Protein AF-A0AAX1EEQ3-F1 (afdb_monomer)

Organism: NCBI:txid454

Secondary structure (DSSP, 8-state):
--EEEEES-HHHHHHHHHHHHHH-TTS-EEEEE--TTTS--HHHHHT-S-EEEE---TT---TTS-TTHHHHHHHHHHHHHHHS-TTS-EEEEES-HHHHHHHHHHHHHHBPTT-EEEEEE---TTTS-TTS--S-TT---HHHHT--TT-EEEEEEE--B------HHHHHHHHHHHHHHHGGGS-TT-S---HHHHHHTTS--HHHHHHHHHHHHHHHHTSSSHHHHHHHHHHHHHHHH-----------

pLDDT: mean 86.52, std 14.15, range [29.91, 98.06]

Solvent-accessible surface area (backbone atoms only — not comparable to full-atom values): 14475 Å² total; per-residue (Å²): 125,74,45,77,48,74,36,72,50,67,66,60,46,51,48,42,60,65,50,52,42,68,75,40,73,89,51,47,67,47,70,45,80,35,48,43,50,84,51,50,63,47,74,59,45,41,68,35,82,59,45,80,46,69,60,68,62,60,61,68,66,56,89,87,51,62,67,61,47,43,55,42,39,51,36,29,54,49,47,51,61,72,37,33,43,60,73,34,32,38,37,41,25,25,53,48,43,68,53,48,45,47,53,53,49,42,47,59,70,49,31,42,93,76,65,39,59,48,77,45,74,66,78,58,85,77,63,51,27,69,92,57,58,84,59,64,91,82,60,79,52,61,83,65,46,48,20,42,72,53,24,34,32,38,39,35,56,35,53,47,70,49,97,63,88,84,42,72,69,56,49,50,50,47,54,28,52,31,47,63,63,47,61,65,61,78,47,80,84,53,90,74,60,67,57,67,61,54,56,46,40,77,68,59,50,58,66,53,52,46,52,53,31,43,54,60,54,39,56,35,60,71,38,99,50,40,68,62,45,46,54,52,40,43,49,50,40,46,76,77,61,62,63,81,79,73,85,70,77,81,79,123

Foldseek 3Di:
DQEEAEDQDPVVQVCCVVPVCVVCVVGPYHYDYDLLLPGNPLVCLQPDLEAEAEALVLLDQDPPDDLCSNVSSLSSVLSSQVRYDQQHKYKYFHQALLVVLLVVLLLPVFFDPPWDKAKAFDPDPPQFALVDQPDPPPDPQPSRSRRGGRRIMIITRGTHGDPDDDDSVVSLLSSLVSLLVRQCLLCVPDPDRVVVLNVQSVVDDSVSSSVSSVSSSCQQRVDPHSVVSRVVSNVSSCVVDHDPPPPPPPPD

Nearest PDB structures (foldseek):
  1wxw-assembly1_A  TM=5.393E-01  e=2.043E-02  Thermus thermophilus HB8
  2cww-assembly1_A-2  TM=5.306E-01  e=6.977E-02  Thermus thermophilus HB8
  3ths-assembly1_C  TM=4.049E-01  e=2.856E-02  Rattus norvegicus
  3thr-assembly1_B  TM=3.984E-01  e=7.802E-02  Rattus norvegicus
  6w08-assembly1_B  TM=1.758E-01  e=1.017E+00  Vibrio cholerae O1 biovar El Tor str. N16961

Mean predicted aligned error: 6.31 Å

Radius of gyration: 18.63 Å; Cα contacts (8 Å, |Δi|>4): 351; chains: 1; bounding box: 44×46×48 Å

Structure (mmCIF, N/CA/C/O backbone):
data_AF-A0AAX1EEQ3-F1
#
_entry.id   AF-A0AAX1EEQ3-F1
#
loop_
_atom_site.group_PDB
_atom_site.id
_atom_site.type_symbol
_atom_site.label_atom_id
_atom_site.label_alt_id
_atom_site.label_comp_id
_atom_site.label_asym_id
_atom_site.label_entity_id
_atom_site.label_seq_id
_atom_site.pdbx_PDB_ins_code
_atom_site.Cartn_x
_atom_site.Cartn_y
_atom_site.Cartn_z
_atom_site.occupancy
_atom_site.B_iso_or_equiv
_atom_site.auth_seq_id
_atom_site.auth_comp_id
_atom_site.auth_asym_id
_atom_site.auth_atom_id
_atom_site.pdbx_PDB_model_num
ATOM 1 N N . MET A 1 1 ? -14.082 -4.045 23.796 1.00 70.56 1 MET A N 1
ATOM 2 C CA . MET A 1 1 ? -13.987 -4.586 22.424 1.00 70.56 1 MET A CA 1
ATOM 3 C C . MET A 1 1 ? -12.523 -4.927 22.220 1.00 70.56 1 MET A C 1
ATOM 5 O O . MET A 1 1 ? -11.716 -4.093 22.591 1.00 70.56 1 MET A O 1
ATOM 9 N N . ASN A 1 2 ? -12.189 -6.137 21.770 1.00 84.00 2 ASN A N 1
ATOM 10 C CA . ASN A 1 2 ? -10.799 -6.603 21.635 1.00 84.00 2 ASN A CA 1
ATOM 11 C C . ASN A 1 2 ? -10.285 -6.498 20.195 1.00 84.00 2 ASN A C 1
ATOM 13 O O . ASN A 1 2 ? -9.085 -6.417 19.985 1.00 84.00 2 ASN A O 1
ATOM 17 N N . TYR A 1 3 ? -11.189 -6.528 19.217 1.00 91.38 3 TYR A N 1
ATOM 18 C CA . TYR A 1 3 ? -10.855 -6.458 17.801 1.00 91.38 3 TYR A CA 1
ATOM 19 C C . TYR A 1 3 ? -11.957 -5.708 17.057 1.00 91.38 3 TYR A C 1
ATOM 21 O O . TYR A 1 3 ? -13.145 -5.960 17.289 1.00 91.38 3 TYR A O 1
ATOM 29 N N . LEU A 1 4 ? -11.561 -4.801 16.169 1.00 93.75 4 LEU A N 1
ATOM 30 C CA . LEU A 1 4 ? -12.457 -4.127 15.243 1.00 93.75 4 LEU A CA 1
ATOM 31 C C . LEU A 1 4 ? -11.951 -4.359 13.822 1.00 93.75 4 LEU A C 1
ATOM 33 O O . LEU A 1 4 ? -10.849 -3.941 13.488 1.00 93.75 4 LEU A O 1
ATOM 37 N N . GLY A 1 5 ? -12.763 -5.030 13.008 1.00 93.38 5 GLY A N 1
ATOM 38 C CA . GLY A 1 5 ? -12.536 -5.158 11.573 1.00 93.38 5 GLY A CA 1
ATOM 39 C C . GLY A 1 5 ? -13.301 -4.078 10.816 1.00 93.38 5 GLY A C 1
ATOM 40 O O . GLY A 1 5 ? -14.439 -3.756 11.168 1.00 93.38 5 GLY A O 1
ATOM 41 N N . CYS A 1 6 ? -12.687 -3.529 9.777 1.00 93.50 6 CYS A N 1
ATOM 42 C CA . CYS A 1 6 ? -13.282 -2.516 8.919 1.00 93.50 6 CYS A CA 1
ATOM 43 C C . CYS A 1 6 ? -13.097 -2.927 7.463 1.00 93.50 6 CYS A C 1
ATOM 45 O O . CYS A 1 6 ? -12.010 -3.357 7.098 1.00 93.50 6 CYS A O 1
ATOM 47 N N . ASP A 1 7 ? -14.147 -2.792 6.659 1.00 92.88 7 ASP A N 1
ATOM 48 C CA . ASP A 1 7 ? -14.104 -3.092 5.230 1.00 92.88 7 ASP A CA 1
ATOM 49 C C . ASP A 1 7 ? -15.161 -2.260 4.488 1.00 92.88 7 ASP A C 1
ATOM 51 O O . ASP A 1 7 ? -16.199 -1.893 5.057 1.00 92.88 7 ASP A O 1
ATOM 55 N N . ILE A 1 8 ? -14.917 -1.986 3.210 1.00 93.19 8 ILE A N 1
ATOM 56 C CA . ILE A 1 8 ? -15.901 -1.380 2.313 1.00 93.19 8 ILE A CA 1
ATOM 57 C C . ILE A 1 8 ? -16.894 -2.434 1.792 1.00 93.19 8 ILE A C 1
ATOM 59 O O . ILE A 1 8 ? -18.009 -2.107 1.388 1.00 93.19 8 ILE A O 1
ATOM 63 N N . ASN A 1 9 ? -16.560 -3.725 1.853 1.00 92.62 9 ASN A N 1
ATOM 64 C CA . ASN A 1 9 ? -17.436 -4.806 1.432 1.00 92.62 9 ASN A CA 1
ATOM 65 C C . ASN A 1 9 ? -18.284 -5.351 2.593 1.00 92.62 9 ASN A C 1
ATOM 67 O O . ASN A 1 9 ? -17.842 -6.096 3.471 1.00 92.62 9 ASN A O 1
ATOM 71 N N . LYS A 1 10 ? -19.588 -5.049 2.564 1.00 91.56 10 LYS A N 1
ATOM 72 C CA . LYS A 1 10 ? -20.546 -5.541 3.572 1.00 91.56 10 LYS A CA 1
ATOM 73 C C . LYS A 1 10 ? -20.666 -7.067 3.608 1.00 91.56 10 LYS A C 1
ATOM 75 O O . LYS A 1 10 ? -21.060 -7.605 4.644 1.00 91.56 10 LYS A O 1
ATOM 80 N N . ASN A 1 11 ? -20.399 -7.763 2.504 1.00 90.75 11 ASN A N 1
ATOM 81 C CA . ASN A 1 11 ? -20.487 -9.221 2.465 1.00 90.75 11 ASN A CA 1
ATOM 82 C C . ASN A 1 11 ? -19.325 -9.865 3.225 1.00 90.75 11 ASN A C 1
ATOM 84 O O . ASN A 1 11 ? -19.570 -10.770 4.026 1.00 90.75 11 ASN A O 1
ATOM 88 N N . ASP A 1 12 ? -18.117 -9.324 3.084 1.00 87.44 12 ASP A N 1
ATOM 89 C CA . ASP A 1 12 ? -16.924 -9.817 3.780 1.00 87.44 12 ASP A CA 1
ATOM 90 C C . ASP A 1 12 ? -17.052 -9.596 5.292 1.00 87.44 12 ASP A C 1
ATOM 92 O O . ASP A 1 12 ? -16.830 -10.507 6.093 1.00 87.44 12 ASP A O 1
ATOM 96 N N . LEU A 1 13 ? -17.590 -8.444 5.708 1.00 90.56 13 LEU A N 1
ATOM 97 C CA . LEU A 1 13 ? -17.911 -8.180 7.117 1.00 90.56 13 LEU A CA 1
ATOM 98 C C . LEU A 1 13 ? -18.942 -9.163 7.688 1.00 90.56 13 LEU A C 1
ATOM 100 O O . LEU A 1 13 ? -18.816 -9.610 8.830 1.00 90.56 13 LEU A O 1
ATOM 104 N N . ARG A 1 14 ? -19.969 -9.528 6.907 1.00 88.06 14 ARG A N 1
ATOM 105 C CA . ARG A 1 14 ? -20.970 -10.525 7.325 1.00 88.06 14 ARG A CA 1
ATOM 106 C C . ARG A 1 14 ? -20.356 -11.913 7.459 1.00 88.06 14 ARG A C 1
ATOM 108 O O . ARG A 1 14 ? -20.722 -12.632 8.390 1.00 88.06 14 AR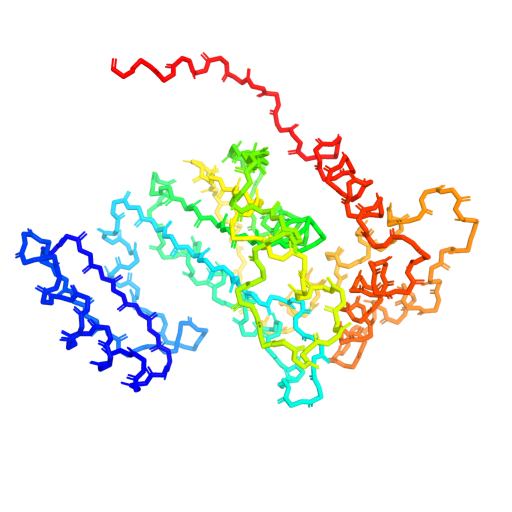G A O 1
ATOM 115 N N . PHE A 1 15 ? -19.463 -12.296 6.548 1.00 86.31 15 PHE A N 1
ATOM 116 C CA . PHE A 1 15 ? -18.715 -13.545 6.648 1.00 86.31 15 PHE A CA 1
ATOM 117 C C . PHE A 1 15 ? -17.869 -13.559 7.925 1.00 86.31 15 PHE A C 1
ATOM 119 O O . PHE A 1 15 ? -18.013 -14.473 8.740 1.00 86.31 15 PHE A O 1
ATOM 126 N N . ASN A 1 16 ? -17.093 -12.501 8.163 1.00 84.12 16 ASN A N 1
ATOM 127 C CA . ASN A 1 16 ? -16.237 -12.370 9.338 1.00 84.12 16 ASN A CA 1
ATOM 128 C C . ASN A 1 16 ? -17.038 -12.463 10.647 1.00 84.12 16 ASN A C 1
ATOM 130 O O . ASN A 1 16 ? -16.722 -13.280 11.514 1.00 84.12 16 ASN A O 1
ATOM 134 N N . ALA A 1 17 ? -18.149 -11.731 10.753 1.00 83.94 17 ALA A N 1
ATOM 135 C CA . ALA A 1 17 ? -19.030 -11.797 11.919 1.00 83.94 17 ALA A CA 1
ATOM 136 C C . ALA A 1 17 ? -19.651 -13.192 12.125 1.00 83.94 17 ALA A C 1
ATOM 138 O O . ALA A 1 17 ? -19.810 -13.652 13.252 1.00 83.94 17 ALA A O 1
ATOM 139 N N . ARG A 1 18 ? -20.016 -13.905 11.052 1.00 86.19 18 ARG A N 1
ATOM 140 C CA . ARG A 1 18 ? -20.661 -15.226 11.168 1.00 86.19 18 ARG A CA 1
ATOM 141 C C . ARG A 1 18 ? -19.682 -16.361 11.434 1.00 86.19 18 ARG A C 1
ATOM 143 O O . ARG A 1 18 ? -20.082 -17.340 12.066 1.00 86.19 18 ARG A O 1
ATOM 150 N N . VAL A 1 19 ? -18.457 -16.259 10.924 1.00 85.50 19 VAL A N 1
ATOM 151 C CA . VAL A 1 19 ? -17.472 -17.346 10.929 1.00 85.50 19 VAL A CA 1
ATOM 152 C C . VAL A 1 19 ? -16.386 -17.099 11.967 1.00 85.50 19 VAL A C 1
ATOM 154 O O . VAL A 1 19 ? -16.216 -17.926 12.862 1.00 85.50 19 VAL A O 1
ATOM 157 N N . LEU A 1 20 ? -15.674 -15.972 11.889 1.00 81.25 20 LEU A N 1
ATOM 158 C CA . LEU A 1 20 ? -14.526 -15.698 12.760 1.00 81.25 20 LEU A CA 1
ATOM 159 C C . LEU A 1 20 ? -14.965 -15.493 14.209 1.00 81.25 20 LEU A C 1
ATOM 161 O O . LEU A 1 20 ? -14.432 -16.150 15.101 1.00 81.25 20 LEU A O 1
ATOM 165 N N . GLN A 1 21 ? -16.026 -14.712 14.437 1.00 82.88 21 GLN A N 1
ATOM 166 C CA . GLN A 1 21 ? -16.544 -14.475 15.788 1.00 82.88 21 GLN A CA 1
ATOM 167 C C . GLN A 1 21 ? -16.966 -15.769 16.503 1.00 82.88 21 GLN A C 1
ATOM 169 O O . GLN A 1 21 ? -16.783 -15.900 17.712 1.00 82.88 21 GLN A O 1
ATOM 174 N N . LYS A 1 22 ? -17.498 -16.752 15.762 1.00 83.06 22 LYS A N 1
ATOM 175 C CA . LYS A 1 22 ? -17.867 -18.063 16.321 1.00 83.06 22 LYS A CA 1
ATOM 176 C C . LYS A 1 22 ? -16.656 -18.941 16.633 1.00 83.06 22 LYS A C 1
ATOM 178 O O . LYS A 1 22 ? -16.726 -19.747 17.555 1.00 83.06 22 LYS A O 1
ATOM 183 N N . ARG A 1 23 ? -15.570 -18.813 15.864 1.00 87.56 23 ARG A N 1
ATOM 184 C CA . ARG A 1 23 ? -14.336 -19.593 16.051 1.00 87.56 23 ARG A CA 1
ATOM 185 C C . ARG A 1 23 ? -13.509 -19.104 17.239 1.00 87.56 23 ARG A C 1
ATOM 187 O O . ARG A 1 23 ? -12.773 -19.895 17.816 1.00 87.56 23 ARG A O 1
ATOM 194 N N . THR A 1 24 ? -13.642 -17.835 17.621 1.00 85.81 24 THR A N 1
ATOM 195 C CA . THR A 1 24 ? -12.873 -17.220 18.715 1.00 85.81 24 THR A CA 1
ATOM 196 C C . THR A 1 24 ? -13.784 -16.486 19.712 1.00 85.81 24 THR A C 1
ATOM 198 O O . THR A 1 24 ? -13.700 -15.265 19.862 1.00 85.81 24 THR A O 1
ATOM 201 N N . PRO A 1 25 ? -14.653 -17.211 20.448 1.00 83.81 25 PRO A N 1
ATOM 202 C CA . PRO A 1 25 ? -15.675 -16.609 21.314 1.00 83.81 25 PRO A CA 1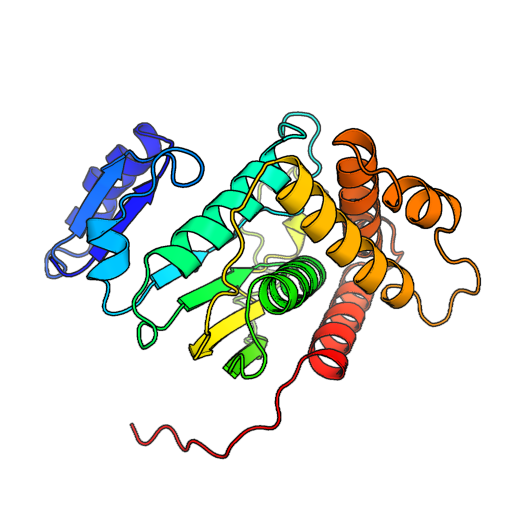
ATOM 203 C C . PRO A 1 25 ? -15.104 -15.809 22.497 1.00 83.81 25 PRO A C 1
ATOM 205 O O . PRO A 1 25 ? -15.806 -14.988 23.084 1.00 83.81 25 PRO A O 1
ATOM 208 N N . SER A 1 26 ? -13.834 -16.025 22.849 1.00 88.69 26 SER A N 1
ATOM 209 C CA . SER A 1 26 ? -13.120 -15.259 23.876 1.00 88.69 26 SER A CA 1
ATOM 210 C C . SER A 1 26 ? -12.724 -13.847 23.422 1.00 88.69 26 SER A C 1
ATOM 212 O O . SER A 1 26 ? -12.479 -12.987 24.267 1.00 88.69 26 SER A O 1
ATOM 214 N N . ILE A 1 27 ? -12.686 -13.576 22.112 1.00 87.06 27 ILE A N 1
ATOM 215 C CA . ILE A 1 27 ? -12.312 -12.274 21.550 1.00 87.06 27 ILE A CA 1
ATOM 216 C C . ILE A 1 27 ? -13.588 -11.500 21.213 1.00 87.06 27 ILE A C 1
ATOM 218 O O . ILE A 1 27 ? -14.337 -11.879 20.309 1.00 87.06 27 ILE A O 1
ATOM 222 N N . ARG A 1 28 ? -13.829 -10.369 21.893 1.00 88.94 28 ARG A N 1
ATOM 223 C CA . ARG A 1 28 ? -14.962 -9.484 21.567 1.00 88.94 28 ARG A CA 1
ATOM 224 C C . ARG A 1 28 ? -14.678 -8.723 20.272 1.00 88.94 28 ARG A C 1
ATOM 226 O O . ARG A 1 28 ? -14.017 -7.683 20.303 1.00 88.94 28 ARG A O 1
ATOM 233 N N . GLN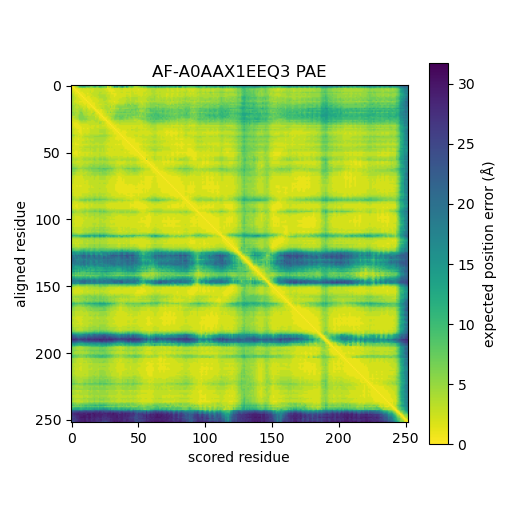 A 1 29 ? -15.181 -9.258 19.167 1.00 91.00 29 GLN A N 1
ATOM 234 C CA . GLN A 1 29 ? -15.015 -8.731 17.814 1.00 91.00 29 GLN A CA 1
ATOM 235 C C . GLN A 1 29 ? -16.200 -7.850 17.410 1.00 91.00 29 GLN A C 1
ATOM 237 O O . GLN A 1 29 ? -17.352 -8.202 17.666 1.00 91.00 29 GLN A O 1
ATOM 242 N N . THR A 1 30 ? -15.907 -6.741 16.739 1.00 91.56 30 THR A N 1
ATOM 243 C CA . THR A 1 30 ? -16.889 -5.881 16.069 1.00 91.56 30 THR A CA 1
ATOM 244 C C . THR A 1 30 ? -16.448 -5.670 14.627 1.00 91.56 30 THR A C 1
ATOM 246 O O . THR A 1 30 ? -15.258 -5.559 14.355 1.00 91.56 30 THR A O 1
ATOM 249 N N . TYR A 1 31 ? -17.400 -5.589 13.703 1.00 92.81 31 TYR A N 1
ATOM 250 C CA . TYR A 1 31 ? -17.132 -5.344 12.290 1.00 92.81 31 TYR A CA 1
ATOM 251 C C . TYR A 1 31 ? -17.932 -4.134 11.833 1.00 92.81 31 TYR A C 1
ATOM 253 O O . TYR A 1 31 ? -19.145 -4.086 12.052 1.00 92.81 31 TYR A O 1
ATOM 261 N N . ILE A 1 32 ? -17.261 -3.160 11.227 1.00 93.75 32 ILE A N 1
ATOM 262 C CA . ILE A 1 32 ? -17.890 -1.933 10.745 1.00 93.75 32 ILE A CA 1
ATOM 263 C C . ILE A 1 32 ? -17.697 -1.794 9.242 1.00 93.75 32 ILE A C 1
ATOM 265 O O . ILE A 1 32 ? -16.643 -2.108 8.699 1.00 93.75 32 ILE A O 1
ATOM 269 N N . TYR A 1 33 ? -18.741 -1.314 8.578 1.00 95.25 33 TYR A N 1
ATOM 270 C CA . TYR A 1 33 ? -18.633 -0.845 7.207 1.00 95.25 33 TYR A CA 1
ATOM 271 C C . TYR A 1 33 ? -18.062 0.567 7.234 1.00 95.25 33 TYR A C 1
ATOM 273 O O . TYR A 1 33 ? -18.681 1.453 7.830 1.00 95.25 33 TYR A O 1
ATOM 281 N N . ALA A 1 34 ? -16.922 0.773 6.586 1.00 95.12 34 ALA A N 1
ATOM 282 C CA . ALA A 1 34 ? -16.430 2.107 6.290 1.00 95.12 34 ALA A CA 1
ATOM 283 C C . ALA A 1 34 ? -15.575 2.077 5.026 1.00 95.12 34 ALA A C 1
ATOM 285 O O . ALA A 1 34 ? -14.728 1.204 4.848 1.00 95.12 34 ALA A O 1
ATOM 286 N N . ASP A 1 35 ? -15.787 3.074 4.179 1.00 95.75 35 ASP A N 1
ATOM 287 C CA . ASP A 1 35 ? -14.814 3.447 3.168 1.00 95.75 35 ASP A CA 1
ATOM 288 C C . ASP A 1 35 ? -13.755 4.304 3.866 1.00 95.75 35 ASP A C 1
ATOM 290 O O . ASP A 1 35 ? -13.987 5.475 4.166 1.00 95.75 35 ASP A O 1
ATOM 294 N N . VAL A 1 36 ? -12.615 3.697 4.198 1.00 96.06 36 VAL A N 1
ATOM 295 C CA . VAL A 1 36 ? -11.560 4.376 4.959 1.00 96.06 36 VAL A CA 1
ATOM 296 C C . VAL A 1 36 ? -10.918 5.511 4.154 1.00 96.06 36 VAL A C 1
ATOM 298 O O . VAL A 1 36 ? -10.392 6.434 4.769 1.00 96.06 36 VAL A O 1
ATOM 301 N N . ALA A 1 37 ? -11.002 5.504 2.818 1.00 96.12 37 ALA A N 1
ATOM 302 C CA . ALA A 1 37 ? -10.477 6.583 1.983 1.00 96.12 37 ALA A CA 1
ATOM 303 C C . ALA A 1 37 ? -11.335 7.852 2.118 1.00 96.12 37 ALA A C 1
ATOM 305 O O . ALA A 1 37 ? -10.806 8.947 2.304 1.00 96.12 37 ALA A O 1
ATOM 306 N N . SER A 1 38 ? -12.663 7.716 2.068 1.00 95.25 38 SER A N 1
ATOM 307 C CA . SER A 1 38 ? -13.582 8.866 2.051 1.00 95.25 38 SER A CA 1
ATOM 308 C C . SER A 1 38 ? -14.197 9.216 3.411 1.00 95.25 38 SER A C 1
ATOM 310 O O . SER A 1 38 ? -14.493 10.380 3.676 1.00 95.25 38 SER A O 1
ATOM 312 N N . SER A 1 39 ? -14.397 8.231 4.283 1.00 95.31 39 SER A N 1
ATOM 313 C CA . SER A 1 39 ? -15.066 8.380 5.577 1.00 95.31 39 SER A CA 1
ATOM 314 C C . SER A 1 39 ? -14.414 7.465 6.626 1.00 95.31 39 SER A C 1
ATOM 316 O O . SER A 1 39 ? -15.039 6.492 7.075 1.00 95.31 39 SER A O 1
ATOM 318 N N . PRO A 1 40 ? -13.166 7.756 7.043 1.00 95.88 40 PRO A N 1
ATOM 319 C CA . PRO A 1 40 ? -12.445 6.918 7.990 1.00 95.88 40 PRO A CA 1
ATOM 320 C C . PRO A 1 40 ? -13.188 6.824 9.330 1.00 95.88 40 PRO A C 1
ATOM 322 O O . PRO A 1 40 ? -13.745 7.820 9.805 1.00 95.88 40 PRO A O 1
ATOM 325 N N . PRO A 1 41 ? -13.174 5.658 10.004 1.00 96.19 41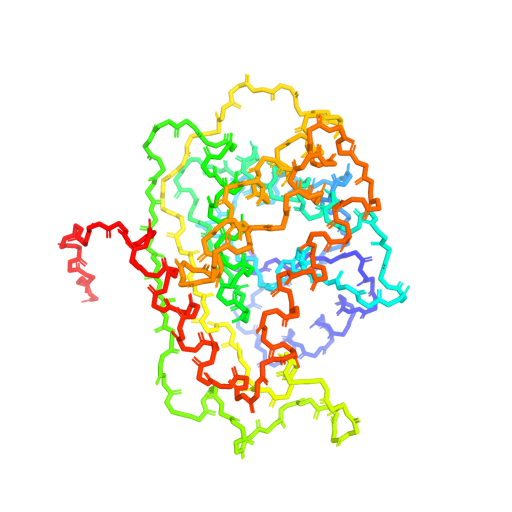 PRO A N 1
ATOM 326 C CA . PRO A 1 41 ? -13.731 5.506 11.343 1.00 96.19 41 PRO A CA 1
ATOM 327 C C . PRO A 1 41 ? -12.807 6.158 12.388 1.00 96.19 41 PRO A C 1
ATOM 329 O O . PRO A 1 41 ? -12.238 5.483 13.245 1.00 96.19 41 PRO A O 1
ATOM 332 N N . ALA A 1 42 ? -12.661 7.485 12.321 1.00 95.75 42 ALA A N 1
ATOM 333 C CA . ALA A 1 42 ? -11.686 8.288 13.059 1.00 95.75 42 ALA A CA 1
ATOM 334 C C . ALA A 1 42 ? -11.645 7.956 14.555 1.00 95.75 42 ALA A C 1
ATOM 336 O O . ALA A 1 42 ? -10.588 7.664 15.100 1.00 95.75 42 ALA A O 1
ATOM 337 N N . THR A 1 43 ? -12.805 7.893 15.218 1.00 94.62 43 THR A N 1
ATOM 338 C CA . THR A 1 43 ? -12.874 7.563 16.650 1.00 94.62 43 THR A CA 1
ATOM 339 C C . THR A 1 43 ? -12.326 6.172 16.976 1.00 94.62 43 THR A C 1
ATOM 341 O O . THR A 1 43 ? -11.777 5.984 18.059 1.00 94.62 43 THR A O 1
ATOM 344 N N . ALA A 1 44 ? -12.485 5.194 16.079 1.00 94.75 44 ALA A N 1
ATOM 345 C CA . ALA A 1 44 ? -11.923 3.860 16.267 1.00 94.75 44 ALA A CA 1
ATOM 346 C C . ALA A 1 44 ? -10.404 3.871 16.065 1.00 94.75 44 ALA A C 1
ATOM 348 O O . ALA A 1 44 ? -9.696 3.285 16.875 1.00 94.75 44 ALA A O 1
ATOM 349 N N . ILE A 1 45 ? -9.919 4.585 15.042 1.00 96.50 45 ILE A N 1
ATOM 350 C CA . ILE A 1 45 ? -8.486 4.739 14.752 1.00 96.50 45 ILE A CA 1
ATOM 351 C C . ILE A 1 45 ? -7.768 5.427 15.924 1.00 96.50 45 ILE A C 1
ATOM 353 O O . ILE A 1 45 ? -6.764 4.919 16.412 1.00 96.50 45 ILE A O 1
ATOM 357 N N . THR A 1 46 ? -8.311 6.533 16.439 1.00 95.69 46 THR A N 1
ATOM 358 C CA . THR A 1 46 ? -7.721 7.284 17.562 1.00 95.69 46 THR A CA 1
ATOM 359 C C . THR A 1 46 ? -7.657 6.476 18.858 1.00 95.69 46 THR A C 1
ATOM 361 O O . THR A 1 46 ? -6.752 6.668 19.659 1.00 95.69 46 THR A O 1
ATOM 364 N N . LYS A 1 47 ? -8.621 5.578 19.094 1.00 93.94 47 LYS A N 1
ATOM 365 C CA . LYS A 1 47 ? -8.695 4.764 20.321 1.00 93.94 47 LYS A CA 1
ATOM 366 C C . LYS A 1 47 ? -8.008 3.404 20.192 1.00 93.94 47 LYS A C 1
ATOM 368 O O . LYS A 1 47 ? -8.137 2.587 21.100 1.00 93.94 47 LYS A O 1
ATOM 373 N N . ALA A 1 48 ? -7.366 3.123 19.062 1.00 95.62 48 ALA A N 1
ATOM 374 C CA . ALA A 1 48 ? -6.739 1.836 18.823 1.00 95.62 48 ALA A CA 1
ATOM 375 C C . ALA A 1 48 ? -5.424 1.712 19.606 1.00 95.62 48 ALA A C 1
ATOM 377 O O . ALA A 1 48 ? -4.544 2.567 19.498 1.00 95.62 48 ALA A O 1
ATOM 378 N N . ASP A 1 49 ? -5.264 0.604 20.333 1.00 95.69 49 ASP A N 1
ATOM 379 C CA . ASP A 1 49 ? -3.989 0.246 20.970 1.00 95.69 49 ASP A CA 1
ATOM 380 C C . ASP A 1 49 ? -2.944 -0.194 19.933 1.00 95.69 49 ASP A C 1
ATOM 382 O O . ASP A 1 49 ? -1.745 -0.040 20.138 1.00 95.69 49 ASP A O 1
ATOM 386 N N . CYS A 1 50 ? -3.396 -0.747 18.805 1.00 96.69 50 CYS A N 1
ATOM 387 C CA . CYS A 1 50 ? -2.583 -1.074 17.639 1.00 96.69 50 CYS A CA 1
ATOM 388 C C . CYS A 1 50 ? -3.452 -1.074 16.377 1.00 96.69 50 CYS A C 1
ATOM 390 O O . CYS A 1 50 ? -4.656 -1.338 16.439 1.00 96.69 50 CYS A O 1
ATOM 392 N N . ILE A 1 51 ? -2.840 -0.786 15.230 1.00 97.88 51 ILE A N 1
ATOM 393 C CA . ILE A 1 51 ? -3.499 -0.824 13.921 1.00 97.88 51 ILE A CA 1
ATOM 394 C C . ILE A 1 51 ? -2.761 -1.827 13.044 1.00 97.88 51 ILE A C 1
ATOM 396 O O . ILE A 1 51 ? -1.533 -1.823 12.989 1.00 97.88 51 ILE A O 1
ATOM 400 N N . ILE A 1 52 ? -3.516 -2.679 12.353 1.00 96.94 52 ILE A N 1
ATOM 401 C CA . ILE A 1 52 ? -2.981 -3.652 11.403 1.00 96.94 52 ILE A CA 1
ATOM 402 C C . ILE A 1 52 ? -3.629 -3.384 10.049 1.00 96.94 52 ILE A C 1
ATOM 404 O O . ILE A 1 52 ? -4.854 -3.418 9.941 1.00 96.94 52 ILE A O 1
ATOM 408 N N . TRP A 1 53 ? -2.810 -3.154 9.028 1.00 95.94 53 TRP A N 1
ATOM 409 C CA . TRP A 1 53 ? -3.247 -3.045 7.644 1.00 95.94 53 TRP A CA 1
ATOM 410 C C . TRP A 1 53 ? -2.520 -4.086 6.802 1.00 95.94 53 TRP A C 1
ATOM 412 O O . TRP A 1 53 ? -1.327 -3.976 6.523 1.00 95.94 53 TRP A O 1
ATOM 422 N N . ARG A 1 54 ? -3.250 -5.140 6.447 1.00 90.94 54 ARG A N 1
ATOM 423 C CA . ARG A 1 54 ? -2.717 -6.238 5.645 1.00 90.94 54 ARG A CA 1
ATOM 424 C C . ARG A 1 54 ? -3.066 -6.018 4.188 1.00 90.94 54 ARG A C 1
ATOM 426 O O . ARG A 1 54 ? -4.218 -5.708 3.908 1.00 90.94 54 ARG A O 1
ATOM 433 N N . HIS A 1 55 ? -2.090 -6.236 3.315 1.00 88.25 55 HIS A N 1
ATOM 434 C CA . HIS A 1 55 ? -2.231 -6.213 1.860 1.00 88.25 55 HIS A CA 1
ATOM 435 C C . HIS A 1 55 ? -2.890 -4.915 1.364 1.00 88.25 55 HIS A C 1
ATOM 437 O O . HIS A 1 55 ? -4.038 -4.929 0.937 1.00 88.25 55 HIS A O 1
ATOM 443 N N . PRO A 1 56 ? -2.193 -3.768 1.467 1.00 89.56 56 PRO A N 1
ATOM 444 C CA . PRO A 1 56 ? -2.736 -2.475 1.067 1.00 89.56 56 PRO A CA 1
ATOM 445 C C . PRO A 1 56 ? -3.000 -2.330 -0.442 1.00 89.56 56 PRO A C 1
ATOM 447 O O . PRO A 1 56 ? -3.572 -1.321 -0.816 1.00 89.56 56 PRO A O 1
ATOM 450 N N . GLU A 1 57 ? -2.620 -3.286 -1.299 1.00 90.19 57 GLU A N 1
ATOM 451 C CA . GLU A 1 57 ? -2.977 -3.340 -2.733 1.00 90.19 57 GLU A CA 1
ATOM 452 C C . GLU A 1 57 ? -2.679 -2.044 -3.520 1.00 90.19 57 GLU A C 1
ATOM 454 O O . GLU A 1 57 ? -3.397 -1.656 -4.448 1.00 90.19 57 GLU A O 1
ATOM 459 N N . PHE A 1 58 ? -1.584 -1.357 -3.181 1.00 94.94 58 PHE A N 1
ATOM 460 C CA . PHE A 1 58 ? -1.137 -0.165 -3.908 1.00 94.94 58 PHE A CA 1
ATOM 461 C C . PHE A 1 58 ? -0.799 -0.491 -5.360 1.00 94.94 58 PHE A C 1
ATOM 463 O O . PHE A 1 58 ? -0.988 0.349 -6.245 1.00 94.94 58 PHE A O 1
ATOM 470 N N . LEU A 1 59 ? -0.265 -1.693 -5.588 1.00 94.38 59 LEU A N 1
ATOM 471 C CA . LEU A 1 59 ? 0.329 -2.091 -6.857 1.00 94.38 59 LEU A CA 1
ATOM 472 C C . LEU A 1 59 ? -0.538 -3.071 -7.660 1.00 94.38 59 LEU A C 1
ATOM 474 O O . LEU A 1 59 ? -0.032 -3.791 -8.515 1.00 94.38 59 LEU A O 1
ATOM 478 N N . SER A 1 60 ? -1.852 -3.083 -7.443 1.00 91.69 60 SER A N 1
ATOM 479 C CA . SER A 1 60 ? -2.763 -3.890 -8.259 1.00 91.69 60 SER A CA 1
ATOM 480 C C . SER A 1 60 ? -2.892 -3.322 -9.681 1.00 91.69 60 SER A C 1
ATOM 482 O O . SER A 1 60 ? -3.384 -2.204 -9.879 1.00 91.69 60 SER A O 1
ATOM 484 N N . ASP A 1 61 ? -2.486 -4.106 -10.686 1.00 91.81 61 ASP A N 1
ATOM 485 C CA . ASP A 1 61 ? -2.492 -3.716 -12.103 1.00 91.81 61 ASP A CA 1
ATOM 486 C C . ASP A 1 61 ? -3.534 -4.420 -12.983 1.00 91.81 61 ASP A C 1
ATOM 488 O O . ASP A 1 61 ? -3.671 -4.031 -14.146 1.00 91.81 61 ASP A O 1
ATOM 492 N N . HIS A 1 62 ? -4.324 -5.353 -12.440 1.00 88.12 62 HIS A N 1
ATOM 493 C CA . HIS A 1 62 ? -5.371 -6.057 -13.187 1.00 88.12 62 HIS A CA 1
ATOM 494 C C . HIS A 1 62 ? -6.332 -5.111 -13.925 1.00 88.12 62 HIS A C 1
ATOM 496 O O . HIS A 1 62 ? -6.616 -3.992 -13.475 1.00 88.12 62 HIS A O 1
ATOM 502 N N . LEU A 1 63 ? -6.847 -5.577 -15.067 1.00 87.06 63 LEU A N 1
ATOM 503 C CA . LEU A 1 63 ? -7.693 -4.788 -15.970 1.00 87.06 63 LEU A CA 1
ATOM 504 C C . LEU A 1 63 ? -9.014 -4.367 -15.314 1.00 87.06 63 LEU A C 1
ATOM 506 O O . LEU A 1 63 ? -9.517 -3.275 -15.576 1.00 87.06 63 LEU A O 1
ATOM 510 N N . GLU A 1 64 ? -9.564 -5.218 -14.455 1.00 89.81 64 GLU A N 1
ATOM 511 C CA . GLU A 1 64 ? -10.768 -4.971 -13.666 1.00 89.81 64 GLU A CA 1
ATOM 512 C C . GLU A 1 64 ? -10.535 -4.000 -12.503 1.00 89.81 64 GLU A C 1
ATOM 514 O O . GLU A 1 64 ? -11.484 -3.372 -12.026 1.00 89.81 64 GLU A O 1
ATOM 519 N N . THR A 1 65 ? -9.284 -3.838 -12.062 1.00 90.75 65 THR A N 1
ATOM 520 C CA . THR A 1 65 ? -8.947 -2.990 -10.923 1.00 90.75 65 THR A CA 1
ATOM 521 C C . THR A 1 65 ? -8.981 -1.517 -11.324 1.00 90.75 65 THR A C 1
ATOM 523 O O . THR A 1 65 ? -8.182 -1.091 -12.168 1.00 90.75 65 THR A O 1
ATOM 526 N N . PRO A 1 66 ? -9.819 -0.678 -10.684 1.00 94.69 66 PRO A N 1
ATOM 527 C CA . PRO A 1 66 ? -9.911 0.738 -11.015 1.00 94.69 66 PRO A CA 1
ATOM 528 C C . PRO A 1 66 ? -8.556 1.448 -10.919 1.00 94.69 66 PRO A C 1
ATOM 530 O O . PRO A 1 66 ? -7.854 1.331 -9.916 1.00 94.69 66 PRO A O 1
ATOM 533 N N . LYS A 1 67 ? -8.215 2.276 -11.914 1.00 95.31 67 LYS A N 1
ATOM 534 C CA . LYS A 1 67 ? -6.963 3.065 -11.906 1.00 95.31 67 LYS A CA 1
ATOM 535 C C . LYS A 1 67 ? -6.835 3.979 -10.682 1.00 95.31 67 LYS A C 1
ATOM 537 O O . LYS A 1 67 ? -5.731 4.255 -10.231 1.00 95.31 67 LYS A O 1
ATOM 542 N N . LYS A 1 68 ? -7.969 4.405 -10.115 1.00 96.06 68 LYS A N 1
ATOM 543 C CA . LYS A 1 68 ? -8.023 5.226 -8.900 1.00 96.06 68 LYS A CA 1
ATOM 544 C C . LYS A 1 68 ? -7.648 4.483 -7.610 1.00 96.06 68 LYS A C 1
ATOM 546 O O . LYS A 1 68 ? -7.443 5.157 -6.610 1.00 96.06 68 LYS A O 1
ATOM 551 N N . LEU A 1 69 ? -7.548 3.147 -7.616 1.00 96.06 69 LEU A N 1
ATOM 552 C CA . LEU A 1 69 ? -7.294 2.361 -6.402 1.00 96.06 69 LEU A CA 1
ATOM 553 C C . LEU A 1 69 ? -6.057 2.859 -5.646 1.00 96.06 69 LEU A C 1
ATOM 555 O O . LEU A 1 69 ? -6.111 3.043 -4.440 1.00 96.06 69 LEU A O 1
ATOM 559 N N . ILE A 1 70 ? -4.972 3.169 -6.358 1.00 97.44 70 ILE A N 1
ATOM 560 C CA . ILE A 1 70 ? -3.735 3.665 -5.745 1.00 97.44 70 ILE A CA 1
ATOM 561 C C . ILE A 1 70 ? -3.921 5.006 -5.007 1.00 97.44 70 ILE A C 1
ATOM 563 O O . ILE A 1 70 ? -3.274 5.246 -3.987 1.00 97.44 70 ILE A O 1
ATOM 567 N N . LEU A 1 71 ? -4.835 5.870 -5.476 1.00 97.38 71 LEU A N 1
ATOM 568 C CA . LEU A 1 71 ? -5.223 7.082 -4.746 1.00 97.38 71 LEU A CA 1
ATOM 569 C C . LEU A 1 71 ? -6.034 6.723 -3.504 1.00 97.38 71 LEU A C 1
ATOM 571 O O . LEU A 1 71 ? -5.758 7.262 -2.439 1.00 97.38 71 LEU A O 1
ATOM 575 N N . ASP A 1 72 ? -6.992 5.804 -3.620 1.00 97.00 72 ASP A N 1
ATOM 576 C CA . ASP A 1 72 ? -7.799 5.366 -2.479 1.00 97.00 72 ASP A CA 1
ATOM 577 C C . ASP A 1 72 ? -6.890 4.767 -1.383 1.00 97.00 72 ASP A C 1
ATOM 579 O O . ASP A 1 72 ? -7.002 5.145 -0.218 1.00 97.00 72 ASP A O 1
ATOM 583 N N . MET A 1 73 ? -5.898 3.947 -1.748 1.00 97.69 73 MET A N 1
ATOM 584 C CA . MET A 1 73 ? -4.910 3.387 -0.814 1.00 97.69 73 MET A CA 1
ATOM 585 C C . MET A 1 73 ? -3.996 4.459 -0.213 1.00 97.69 73 MET A C 1
ATOM 587 O O . MET A 1 73 ? -3.758 4.475 0.996 1.00 97.69 73 MET A O 1
ATOM 591 N N . GLY A 1 74 ? -3.548 5.428 -1.015 1.00 97.69 74 GLY A N 1
ATOM 592 C CA . GLY A 1 74 ? -2.794 6.574 -0.508 1.00 97.69 74 GLY A CA 1
ATOM 593 C C . GLY A 1 74 ? -3.596 7.410 0.496 1.00 97.69 74 GLY A C 1
ATOM 594 O O . GLY A 1 74 ? -3.057 7.841 1.518 1.00 97.69 74 GLY A O 1
ATOM 595 N N . GLN A 1 75 ? -4.893 7.594 0.243 1.00 97.69 75 GLN A N 1
ATOM 596 C CA . GLN A 1 75 ? -5.802 8.318 1.125 1.00 97.69 75 GLN A CA 1
ATOM 597 C C . GLN A 1 75 ? -6.105 7.529 2.406 1.00 97.69 75 GLN A C 1
ATOM 599 O O . GLN A 1 75 ? -6.178 8.122 3.480 1.00 97.69 75 GLN A O 1
ATOM 604 N N . ILE A 1 76 ? -6.227 6.200 2.327 1.00 97.75 76 ILE A N 1
ATOM 605 C CA . ILE A 1 76 ? -6.356 5.326 3.502 1.00 97.75 76 ILE A CA 1
ATOM 606 C C . ILE A 1 76 ? -5.126 5.458 4.395 1.00 97.75 76 ILE A C 1
ATOM 608 O O . ILE A 1 76 ? -5.276 5.698 5.595 1.00 97.75 76 ILE A O 1
ATOM 612 N N . LEU A 1 77 ? -3.921 5.370 3.817 1.00 97.69 77 LEU A N 1
ATOM 613 C CA . LEU A 1 77 ? -2.681 5.553 4.568 1.00 97.69 77 LEU A CA 1
ATOM 614 C C . LEU A 1 77 ? -2.668 6.914 5.267 1.00 97.69 77 LEU A C 1
ATOM 616 O O . LEU A 1 77 ? -2.416 6.989 6.469 1.00 97.69 77 LEU A O 1
ATOM 620 N N . TRP A 1 78 ? -2.987 7.979 4.528 1.00 97.44 78 TRP A N 1
ATOM 621 C CA . TRP A 1 78 ? -3.079 9.328 5.076 1.00 97.44 78 TRP A CA 1
ATOM 622 C C . TRP A 1 78 ? -4.052 9.400 6.260 1.00 97.44 78 TRP A C 1
ATOM 624 O O . TRP A 1 78 ? -3.673 9.842 7.344 1.00 97.44 78 TRP A O 1
ATOM 634 N N . ASN A 1 79 ? -5.279 8.908 6.083 1.00 97.38 79 ASN A N 1
ATOM 635 C CA . ASN A 1 79 ? -6.324 8.964 7.102 1.00 97.38 79 ASN A CA 1
ATOM 636 C C . ASN A 1 79 ? -5.951 8.163 8.356 1.00 97.38 79 ASN A C 1
ATOM 638 O O . ASN A 1 79 ? -6.255 8.599 9.467 1.00 97.38 79 ASN A O 1
ATOM 642 N N . ILE A 1 80 ? -5.277 7.018 8.208 1.00 96.94 80 ILE A N 1
ATOM 643 C CA . ILE A 1 80 ? -4.758 6.252 9.346 1.00 96.94 80 ILE A CA 1
ATOM 644 C C . ILE A 1 80 ? -3.732 7.088 10.116 1.00 96.94 80 ILE A C 1
ATOM 646 O O . ILE A 1 80 ? -3.842 7.208 11.336 1.00 96.94 80 ILE A O 1
ATOM 650 N N . LEU A 1 81 ? -2.758 7.686 9.425 1.00 95.81 81 LEU A N 1
ATOM 651 C CA . LEU A 1 81 ? -1.701 8.478 10.061 1.00 95.81 81 LEU A CA 1
ATOM 652 C C . LEU A 1 81 ? -2.222 9.766 10.708 1.00 95.81 81 LEU A C 1
ATOM 654 O O . LEU A 1 81 ? -1.685 10.183 11.731 1.00 95.81 81 LEU A O 1
ATOM 658 N N . GLU A 1 82 ? -3.244 10.389 10.123 1.00 95.62 82 GLU A N 1
ATOM 659 C CA . GLU A 1 82 ? -3.861 11.621 10.626 1.00 95.62 82 GLU A CA 1
ATOM 660 C C . GLU A 1 82 ? -4.634 11.400 11.926 1.00 95.62 82 GLU A C 1
ATOM 662 O O . GLU A 1 82 ? -4.601 12.251 12.815 1.00 95.62 82 GLU A O 1
ATOM 667 N N . HIS A 1 83 ? -5.316 10.260 12.052 1.00 95.75 83 HIS A N 1
ATOM 668 C CA . HIS A 1 83 ? -6.238 10.021 13.161 1.00 95.75 83 HIS A CA 1
ATOM 669 C C . HIS A 1 83 ? -5.662 9.146 14.275 1.00 95.75 83 HIS A C 1
ATOM 671 O O . HIS A 1 83 ? -6.204 9.163 15.385 1.00 95.75 83 HIS A O 1
ATOM 677 N N . LYS A 1 84 ? -4.621 8.348 14.005 1.00 94.88 84 LYS A N 1
ATOM 678 C CA . LYS A 1 84 ? -4.023 7.485 15.031 1.00 94.88 84 LYS A CA 1
ATOM 679 C C . LYS A 1 84 ? -3.290 8.319 16.079 1.00 94.88 84 LYS A C 1
ATOM 681 O O . LYS A 1 84 ? -2.745 9.379 15.772 1.00 94.88 84 LYS A O 1
ATOM 686 N N . ASP A 1 85 ? -3.196 7.806 17.302 1.00 91.38 85 ASP A N 1
ATOM 687 C CA . ASP A 1 85 ? -2.303 8.412 18.286 1.00 91.38 85 ASP A CA 1
ATOM 688 C C . ASP A 1 85 ? -0.836 8.291 17.825 1.00 91.38 85 ASP A C 1
ATOM 690 O O . ASP A 1 85 ? -0.435 7.336 17.144 1.00 91.38 85 ASP A O 1
ATOM 694 N N . SER A 1 86 ? -0.011 9.268 18.201 1.00 84.38 86 SER A N 1
ATOM 695 C CA . SER A 1 86 ? 1.430 9.267 17.931 1.00 84.38 86 SER A CA 1
ATOM 696 C C . SER A 1 86 ? 2.144 8.006 18.438 1.00 84.38 86 SER A C 1
ATOM 698 O O . SER A 1 86 ? 3.101 7.566 17.801 1.00 84.38 86 SER A O 1
ATOM 700 N N . GLN A 1 87 ? 1.658 7.421 19.540 1.00 86.38 87 GLN A N 1
ATOM 701 C CA . GLN A 1 87 ? 2.201 6.221 20.177 1.00 86.38 87 GLN A CA 1
ATOM 702 C C . GLN A 1 87 ? 1.545 4.927 19.684 1.00 86.38 87 GLN A C 1
ATOM 704 O O . GLN A 1 87 ? 2.086 3.854 19.938 1.00 86.38 87 GLN A O 1
ATOM 709 N N . THR A 1 88 ? 0.405 4.996 18.984 1.00 94.88 88 THR A N 1
ATOM 710 C CA . THR A 1 88 ? -0.248 3.800 18.438 1.00 94.88 88 THR A CA 1
ATOM 711 C C . THR A 1 88 ? 0.631 3.205 17.332 1.00 94.88 88 THR A C 1
ATOM 713 O O . THR A 1 88 ? 0.842 3.875 16.305 1.00 94.88 88 THR A O 1
ATOM 716 N N . PRO A 1 89 ? 1.127 1.964 17.495 1.00 96.75 89 PRO A N 1
ATOM 717 C CA . PRO A 1 89 ? 1.883 1.284 16.461 1.00 96.75 89 PRO A CA 1
ATOM 718 C C . PRO A 1 89 ? 0.988 0.922 15.273 1.00 96.75 89 PRO A C 1
ATOM 720 O O . PRO A 1 89 ? -0.179 0.548 15.433 1.00 96.75 89 PRO A O 1
ATOM 723 N N . LEU A 1 90 ? 1.569 1.005 14.078 1.00 97.94 90 LEU A N 1
ATOM 724 C CA . LEU A 1 90 ? 0.946 0.601 12.821 1.00 97.94 90 LEU A CA 1
ATOM 725 C C . LEU A 1 90 ? 1.773 -0.526 12.201 1.00 97.94 90 LEU A C 1
ATOM 727 O O . LEU A 1 90 ? 2.931 -0.319 11.848 1.00 97.94 90 LEU A O 1
ATOM 731 N N . LEU A 1 91 ? 1.170 -1.706 12.075 1.00 97.69 91 LEU A N 1
ATOM 732 C CA . LEU A 1 91 ? 1.727 -2.832 11.337 1.00 97.69 91 LEU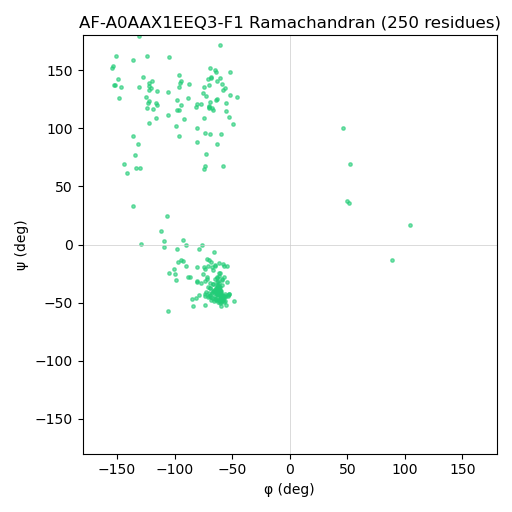 A CA 1
ATOM 733 C C . LEU A 1 91 ? 1.140 -2.842 9.925 1.00 97.69 91 LEU A C 1
ATOM 735 O O . LEU A 1 91 ? -0.064 -3.044 9.765 1.00 97.69 91 LEU A O 1
ATOM 739 N N . ILE A 1 92 ? 1.987 -2.656 8.917 1.00 97.12 92 ILE A N 1
ATOM 740 C CA . ILE A 1 92 ? 1.635 -2.870 7.512 1.00 97.12 92 ILE A CA 1
ATOM 741 C C . ILE A 1 92 ? 2.293 -4.163 7.052 1.00 97.12 92 ILE A C 1
ATOM 743 O O . ILE A 1 92 ? 3.485 -4.368 7.284 1.00 97.12 92 ILE A O 1
ATOM 747 N N . THR A 1 93 ? 1.527 -5.033 6.405 1.00 93.38 93 THR A N 1
ATOM 748 C CA . THR A 1 93 ? 2.068 -6.242 5.783 1.00 93.38 93 THR A CA 1
ATOM 749 C C . THR A 1 93 ? 1.746 -6.262 4.303 1.00 93.38 93 THR A C 1
ATOM 751 O O . THR A 1 93 ? 0.635 -5.930 3.891 1.00 93.38 93 THR A O 1
ATOM 754 N N . CYS A 1 94 ? 2.710 -6.673 3.495 1.00 89.62 94 CYS A N 1
ATOM 755 C CA . CYS A 1 94 ? 2.508 -6.912 2.074 1.00 89.62 94 CYS A CA 1
ATOM 756 C C . CYS A 1 94 ? 3.195 -8.207 1.665 1.00 89.62 94 CYS A C 1
ATOM 758 O O . CYS A 1 94 ? 4.071 -8.735 2.359 1.00 89.62 94 CYS A O 1
ATOM 760 N N . TYR A 1 95 ? 2.723 -8.746 0.546 1.00 85.31 95 TYR A N 1
ATOM 761 C CA . TYR A 1 95 ? 3.394 -9.862 -0.086 1.00 85.31 95 TYR A CA 1
ATOM 762 C C . TYR A 1 95 ? 4.656 -9.332 -0.755 1.00 85.31 95 TYR A C 1
ATOM 764 O O . TYR A 1 95 ? 5.729 -9.821 -0.446 1.00 85.31 95 TYR A O 1
ATOM 772 N N . ASP A 1 96 ? 4.574 -8.301 -1.590 1.00 87.00 96 ASP A N 1
ATOM 773 C CA . ASP A 1 96 ? 5.682 -7.929 -2.465 1.00 87.00 96 ASP A CA 1
ATOM 774 C C . ASP A 1 96 ? 6.733 -6.973 -1.878 1.00 87.00 96 ASP A C 1
ATOM 776 O O . ASP A 1 96 ? 6.383 -5.953 -1.274 1.00 87.00 96 ASP A O 1
ATOM 780 N N . PRO A 1 97 ? 8.036 -7.222 -2.140 1.00 91.25 97 PRO A N 1
ATOM 781 C CA . PRO A 1 97 ? 9.105 -6.326 -1.709 1.00 91.25 97 PRO A CA 1
ATOM 782 C C . PRO A 1 97 ? 8.991 -4.932 -2.334 1.00 91.25 97 PRO A C 1
ATOM 784 O O . PRO A 1 97 ? 9.222 -3.934 -1.653 1.00 91.25 97 PRO A O 1
ATOM 787 N N . HIS A 1 98 ? 8.611 -4.834 -3.612 1.00 92.56 98 HIS A N 1
ATOM 788 C CA . HIS A 1 98 ? 8.442 -3.550 -4.298 1.00 92.56 98 HIS A CA 1
ATOM 789 C C . HIS A 1 98 ? 7.212 -2.774 -3.822 1.00 92.56 98 HIS A C 1
ATOM 791 O O . HIS A 1 98 ? 7.271 -1.545 -3.766 1.00 92.56 98 HIS A O 1
ATOM 797 N N . GLU A 1 99 ? 6.152 -3.454 -3.377 1.00 94.38 99 GLU A N 1
ATOM 798 C CA . GLU A 1 99 ? 5.045 -2.798 -2.674 1.00 94.38 99 GLU A CA 1
ATOM 799 C C . GLU A 1 99 ? 5.491 -2.273 -1.303 1.00 94.38 99 GLU A C 1
ATOM 801 O O . GLU A 1 99 ? 5.176 -1.136 -0.952 1.00 94.38 99 GLU A O 1
ATOM 806 N N . MET A 1 100 ? 6.286 -3.038 -0.544 1.00 95.69 100 MET A N 1
ATOM 807 C CA . MET A 1 100 ? 6.824 -2.551 0.732 1.00 95.69 100 MET A CA 1
ATOM 808 C C . MET A 1 100 ? 7.737 -1.331 0.553 1.00 95.69 100 MET A C 1
ATOM 810 O O . MET A 1 100 ? 7.626 -0.364 1.310 1.00 95.69 100 MET A O 1
ATOM 814 N N . MET A 1 101 ? 8.607 -1.339 -0.466 1.00 96.00 101 MET A N 1
ATOM 815 C CA . MET A 1 101 ? 9.418 -0.168 -0.828 1.00 96.00 101 MET A CA 1
ATOM 816 C C . MET A 1 101 ? 8.524 1.041 -1.128 1.00 96.00 101 MET A C 1
ATOM 818 O O . MET A 1 101 ? 8.781 2.137 -0.632 1.00 96.00 101 MET A O 1
ATOM 822 N N . PHE A 1 102 ? 7.438 0.835 -1.880 1.00 97.25 102 PHE A N 1
ATOM 823 C CA . PHE A 1 102 ? 6.461 1.881 -2.183 1.00 97.25 102 PHE A CA 1
ATOM 824 C C . PHE A 1 102 ? 5.824 2.466 -0.921 1.00 97.25 102 PHE A C 1
ATOM 826 O O . PHE A 1 102 ? 5.814 3.684 -0.739 1.00 97.25 102 PHE A O 1
ATOM 833 N N . VAL A 1 103 ? 5.346 1.610 -0.017 1.00 97.38 103 VAL A N 1
ATOM 834 C CA . VAL A 1 103 ? 4.758 2.029 1.262 1.00 97.38 103 VAL A CA 1
ATOM 835 C C . VAL A 1 103 ? 5.755 2.842 2.090 1.00 97.38 103 VAL A C 1
ATOM 837 O O . VAL A 1 103 ? 5.393 3.895 2.616 1.00 97.38 103 VAL A O 1
ATOM 840 N N . LEU A 1 104 ? 7.007 2.392 2.197 1.00 96.12 104 LEU A N 1
ATOM 841 C CA . LEU A 1 104 ? 8.049 3.074 2.969 1.00 96.12 104 LEU A CA 1
ATOM 842 C C . LEU A 1 104 ? 8.388 4.457 2.409 1.00 96.12 104 LEU A C 1
ATOM 844 O O . LEU A 1 104 ? 8.421 5.435 3.159 1.00 96.12 104 LEU A O 1
ATOM 848 N N . GLU A 1 105 ? 8.602 4.562 1.102 1.00 96.44 105 GLU A N 1
ATOM 849 C CA . GLU A 1 105 ? 8.913 5.833 0.443 1.00 96.44 105 GLU A CA 1
ATOM 850 C C . GLU A 1 105 ? 7.719 6.806 0.499 1.00 96.44 105 GLU A C 1
ATOM 852 O O . GLU A 1 105 ? 7.894 8.018 0.671 1.00 96.44 105 GLU A O 1
ATOM 857 N N . LEU A 1 106 ? 6.481 6.301 0.444 1.00 97.19 106 LEU A N 1
ATOM 858 C CA . LEU A 1 106 ? 5.281 7.118 0.643 1.00 97.19 106 LEU A CA 1
ATOM 859 C C . LEU A 1 106 ? 5.153 7.596 2.102 1.00 97.19 106 LEU A C 1
ATOM 861 O O . LEU A 1 106 ? 4.900 8.777 2.356 1.00 97.19 106 LEU A O 1
ATOM 865 N N . MET A 1 107 ? 5.410 6.717 3.075 1.00 95.19 107 MET A N 1
ATOM 866 C CA . MET A 1 107 ? 5.453 7.050 4.505 1.00 95.19 107 MET A CA 1
ATOM 867 C C . MET A 1 107 ? 6.460 8.168 4.804 1.00 95.19 107 MET A C 1
ATOM 869 O O . MET A 1 107 ? 6.136 9.128 5.506 1.00 95.19 107 MET A O 1
ATOM 873 N N . GLN A 1 108 ? 7.666 8.101 4.235 1.00 93.38 108 GLN A N 1
ATOM 874 C CA . GLN A 1 108 ? 8.688 9.146 4.384 1.00 93.38 108 GLN A CA 1
ATOM 875 C C . GLN A 1 108 ? 8.247 10.498 3.794 1.00 93.38 108 GLN A C 1
ATOM 877 O O . GLN A 1 108 ? 8.652 11.574 4.255 1.00 93.38 108 GLN A O 1
ATOM 882 N N . GLN A 1 109 ? 7.380 10.480 2.782 1.00 93.81 109 GLN A N 1
ATOM 883 C CA . GLN A 1 109 ? 6.809 11.697 2.217 1.00 93.81 109 GLN A CA 1
ATOM 884 C C . GLN A 1 109 ? 5.698 12.288 3.081 1.00 93.81 109 GLN A C 1
ATOM 886 O O . GLN A 1 109 ? 5.602 13.516 3.151 1.00 93.81 109 GLN A O 1
ATOM 891 N N . PHE A 1 110 ? 4.911 11.468 3.774 1.00 95.31 110 PHE A N 1
ATOM 892 C CA . PHE A 1 110 ? 3.857 11.942 4.673 1.00 95.31 110 PHE A CA 1
ATOM 893 C C . PHE A 1 110 ? 4.379 12.366 6.046 1.00 95.31 110 PHE A C 1
ATOM 895 O O . PHE A 1 110 ? 3.852 13.315 6.627 1.00 95.31 110 PHE A O 1
ATOM 902 N N . CYS A 1 111 ? 5.436 11.737 6.555 1.00 93.56 111 CYS A N 1
ATOM 903 C CA . CYS A 1 111 ? 5.937 11.984 7.905 1.00 93.56 111 CYS A CA 1
ATOM 904 C C . CYS A 1 111 ? 7.102 12.984 7.962 1.00 93.56 111 CYS A C 1
ATOM 906 O O . CYS A 1 111 ? 7.950 13.050 7.073 1.00 93.56 111 CYS A O 1
ATOM 908 N N . GLU A 1 112 ? 7.159 13.780 9.030 1.00 90.00 112 GLU A N 1
ATOM 909 C CA . GLU A 1 112 ? 8.322 14.597 9.375 1.00 90.00 112 GLU A CA 1
ATOM 910 C C . GLU A 1 112 ? 9.573 13.729 9.615 1.00 90.00 112 GLU A C 1
ATOM 912 O O . GLU A 1 112 ? 9.517 12.498 9.677 1.00 90.00 112 GLU A O 1
ATOM 917 N N . LYS A 1 113 ? 10.735 14.380 9.761 1.00 84.12 113 LYS A N 1
ATOM 918 C CA . LYS A 1 113 ? 11.970 13.680 10.136 1.00 84.12 113 LYS A CA 1
ATOM 919 C C . LYS A 1 113 ? 11.768 12.971 11.482 1.00 84.12 113 LYS A C 1
ATOM 921 O O . LYS A 1 113 ? 11.208 13.556 12.402 1.00 84.12 113 LYS A O 1
ATOM 926 N N . GLY A 1 114 ? 12.264 11.738 11.604 1.00 83.06 114 GLY A N 1
ATOM 927 C CA . GLY A 1 114 ? 12.152 10.945 12.837 1.00 83.06 114 GLY A CA 1
ATOM 928 C C . GLY A 1 114 ? 11.117 9.817 12.802 1.00 83.06 114 GLY A C 1
ATOM 929 O O . GLY A 1 114 ? 10.752 9.312 13.862 1.00 83.06 114 GLY A O 1
ATOM 930 N N . LEU A 1 115 ? 10.659 9.406 11.612 1.00 91.31 115 LEU A N 1
ATOM 931 C CA . LEU A 1 115 ? 9.954 8.137 11.417 1.00 91.31 115 LEU A CA 1
ATOM 932 C C . LEU A 1 115 ? 10.820 6.975 11.946 1.00 91.31 115 LEU A C 1
ATOM 934 O O . LEU A 1 115 ? 11.945 6.789 11.479 1.00 91.31 115 LEU A O 1
ATOM 938 N N . LYS A 1 116 ? 10.293 6.203 12.902 1.00 93.19 116 LYS A N 1
ATOM 939 C CA . LYS A 1 116 ? 10.910 4.976 13.421 1.00 93.19 116 LYS A CA 1
ATOM 940 C C . LYS A 1 116 ? 10.050 3.773 13.087 1.00 93.19 116 LYS A C 1
ATOM 942 O O . LYS A 1 116 ? 8.838 3.776 13.334 1.00 93.19 116 LYS A O 1
ATOM 947 N N . TYR A 1 117 ? 10.690 2.742 12.566 1.00 94.56 117 TYR A N 1
ATOM 948 C CA . TYR A 1 117 ? 10.039 1.504 12.193 1.00 94.56 117 TYR A CA 1
ATOM 949 C C . TYR A 1 117 ? 10.982 0.311 12.304 1.00 94.56 117 TYR A C 1
ATOM 951 O O . TYR A 1 117 ? 12.200 0.450 12.339 1.00 94.56 117 TYR A O 1
ATOM 959 N N . HIS A 1 118 ? 10.385 -0.874 12.346 1.00 95.00 118 HIS A N 1
ATOM 960 C CA . HIS A 1 118 ? 11.081 -2.143 12.219 1.00 95.00 118 HIS A CA 1
ATOM 961 C C . HIS A 1 118 ? 10.585 -2.820 10.949 1.00 95.00 118 HIS A C 1
ATOM 963 O O . HIS A 1 118 ? 9.386 -3.063 10.804 1.00 95.00 118 HIS A O 1
ATOM 969 N N . LEU A 1 119 ? 11.510 -3.105 10.039 1.00 94.81 119 LEU A N 1
ATOM 970 C CA . LEU A 1 119 ? 11.252 -3.894 8.846 1.00 94.81 119 LEU A CA 1
ATOM 971 C C . LEU A 1 119 ? 11.688 -5.337 9.114 1.00 94.81 119 LEU A C 1
ATOM 973 O O . LEU A 1 119 ? 12.830 -5.590 9.492 1.00 94.81 119 LEU A O 1
ATOM 977 N N . CYS A 1 120 ? 10.771 -6.280 8.935 1.00 91.44 120 CYS A N 1
ATOM 978 C CA . CYS A 1 120 ? 11.021 -7.707 9.068 1.00 91.44 120 CYS A CA 1
ATOM 979 C C . CYS A 1 120 ? 10.661 -8.411 7.760 1.00 91.44 120 CYS A C 1
ATOM 981 O O . CYS A 1 120 ? 9.591 -8.177 7.196 1.00 91.44 120 CYS A O 1
ATOM 983 N N . ILE A 1 121 ? 11.560 -9.280 7.298 1.00 89.19 121 ILE A N 1
ATOM 984 C CA . ILE A 1 121 ? 11.327 -10.179 6.170 1.00 89.19 121 ILE A CA 1
ATOM 985 C C . ILE A 1 121 ? 11.134 -11.585 6.735 1.00 89.19 121 ILE A C 1
ATOM 987 O O . ILE A 1 121 ? 12.084 -12.170 7.263 1.00 89.19 121 ILE A O 1
ATOM 991 N N . ASP A 1 122 ? 9.919 -12.124 6.642 1.00 83.81 122 ASP A N 1
ATOM 992 C CA . ASP A 1 122 ? 9.639 -13.501 7.048 1.00 83.81 122 ASP A CA 1
ATOM 993 C C . ASP A 1 122 ? 10.293 -14.474 6.050 1.00 83.81 122 ASP A C 1
ATOM 995 O O . ASP A 1 122 ? 10.005 -14.470 4.852 1.00 83.81 122 ASP A O 1
ATOM 999 N N . LYS A 1 123 ? 11.217 -15.297 6.552 1.00 78.31 123 LYS A N 1
ATOM 1000 C CA . LYS A 1 123 ? 11.956 -16.311 5.782 1.00 78.31 123 LYS A CA 1
ATOM 1001 C C . LYS A 1 123 ? 11.575 -17.739 6.186 1.00 78.31 123 LYS A C 1
ATOM 1003 O O . LYS A 1 123 ? 12.284 -18.679 5.839 1.00 78.31 123 LYS A O 1
ATOM 1008 N N . GLN A 1 124 ? 10.503 -17.918 6.965 1.00 73.44 124 GLN A N 1
ATOM 1009 C CA . GLN A 1 124 ? 10.085 -19.239 7.431 1.00 73.44 124 GLN A CA 1
ATOM 1010 C C . GLN A 1 124 ? 9.673 -20.142 6.263 1.00 73.44 124 GLN A C 1
ATOM 1012 O O . GLN A 1 124 ? 8.756 -19.834 5.494 1.00 73.44 124 GLN A O 1
ATOM 1017 N N . GLU A 1 125 ? 10.319 -21.307 6.174 1.00 65.38 125 GLU A N 1
ATOM 1018 C CA . GLU A 1 125 ? 9.980 -22.331 5.189 1.00 65.38 125 GLU A CA 1
ATOM 1019 C C . GLU A 1 125 ? 8.510 -22.772 5.336 1.00 65.38 125 GLU A C 1
ATOM 1021 O O . GLU A 1 125 ? 8.024 -23.046 6.432 1.00 65.38 125 GLU A O 1
ATOM 1026 N N . GLY A 1 126 ? 7.782 -22.851 4.218 1.00 58.41 126 GLY A N 1
ATOM 1027 C CA . GLY A 1 126 ? 6.411 -23.382 4.173 1.00 58.41 126 GLY A CA 1
ATOM 1028 C C . GLY A 1 126 ? 5.279 -22.372 4.407 1.00 58.41 126 GLY A C 1
ATOM 1029 O O . GLY A 1 126 ? 4.138 -22.686 4.065 1.00 58.41 126 GLY A O 1
ATOM 1030 N N . ARG A 1 127 ? 5.567 -21.159 4.905 1.00 59.00 127 ARG A N 1
ATOM 1031 C CA . ARG A 1 127 ? 4.597 -20.039 4.924 1.00 59.00 127 ARG A CA 1
ATOM 1032 C C . ARG A 1 127 ? 4.643 -19.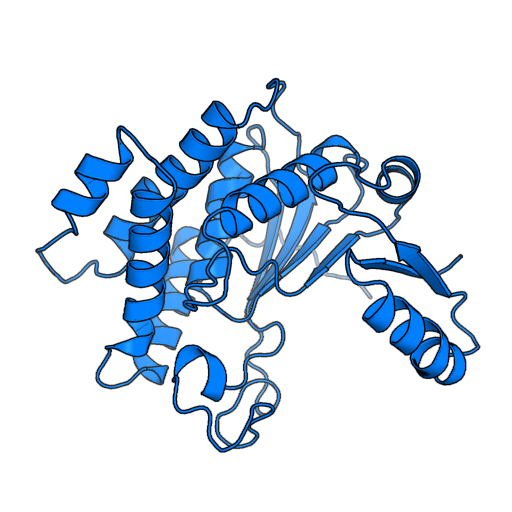211 3.641 1.00 59.00 127 ARG A C 1
ATOM 1034 O O . ARG A 1 127 ? 3.608 -18.686 3.238 1.00 59.00 127 ARG A O 1
ATOM 1041 N N . ALA A 1 128 ? 5.811 -19.184 2.989 1.00 52.22 128 ALA A N 1
ATOM 1042 C CA . ALA A 1 128 ? 6.003 -18.585 1.679 1.00 52.22 128 ALA A CA 1
ATOM 1043 C C . ALA A 1 128 ? 6.772 -19.517 0.725 1.00 52.22 128 ALA A C 1
ATOM 1045 O O . ALA A 1 128 ? 8.000 -19.530 0.699 1.00 52.22 128 ALA A O 1
ATOM 1046 N N . SER A 1 129 ? 6.069 -20.406 0.024 1.00 51.00 129 SER A N 1
ATOM 1047 C CA . SER A 1 129 ? 6.708 -21.435 -0.804 1.00 51.00 129 SER A CA 1
ATOM 1048 C C . SER A 1 129 ? 5.813 -21.859 -1.960 1.00 51.00 129 SER A C 1
ATOM 1050 O O . SER A 1 129 ? 4.633 -22.161 -1.761 1.00 51.00 129 SER A O 1
ATOM 1052 N N . TRP A 1 130 ? 6.422 -22.001 -3.142 1.00 51.38 130 TRP A N 1
ATOM 1053 C CA . TRP A 1 130 ? 5.801 -22.562 -4.349 1.00 51.38 130 TRP A CA 1
ATOM 1054 C C . TRP A 1 130 ? 5.247 -23.977 -4.152 1.00 51.38 130 TRP A C 1
ATOM 1056 O O . TRP A 1 130 ? 4.422 -24.439 -4.932 1.00 51.38 130 TRP A O 1
ATOM 1066 N N . LYS A 1 131 ? 5.691 -24.683 -3.104 1.00 53.38 131 LYS A N 1
ATOM 1067 C CA . LYS A 1 131 ? 5.231 -26.039 -2.774 1.00 53.38 131 LYS A CA 1
ATOM 1068 C C . LYS A 1 131 ? 3.868 -26.062 -2.072 1.00 53.38 131 LYS A C 1
ATOM 1070 O O . LYS A 1 131 ? 3.382 -27.145 -1.767 1.00 53.38 131 LYS A O 1
ATOM 1075 N N . ASN A 1 132 ? 3.279 -24.904 -1.769 1.00 53.81 132 ASN A N 1
ATOM 1076 C CA . ASN A 1 132 ? 1.994 -24.797 -1.078 1.00 53.81 132 ASN A CA 1
ATOM 1077 C C . ASN A 1 132 ? 1.140 -23.648 -1.652 1.00 53.81 132 ASN A C 1
ATOM 1079 O O . ASN A 1 132 ? 0.880 -22.689 -0.932 1.00 53.81 132 ASN A O 1
ATOM 1083 N N . PRO A 1 133 ? 0.754 -23.663 -2.940 1.00 53.72 133 PRO A N 1
ATOM 1084 C CA . PRO A 1 133 ? 0.007 -22.553 -3.528 1.00 53.72 133 PRO A CA 1
ATOM 1085 C C . PRO A 1 133 ? -1.356 -22.395 -2.834 1.00 53.72 133 PRO A C 1
ATOM 1087 O O . PRO A 1 133 ? -2.139 -23.338 -2.757 1.00 53.72 133 PRO A O 1
ATOM 1090 N N . THR A 1 134 ? -1.637 -21.191 -2.323 1.00 56.69 134 THR A N 1
ATOM 1091 C CA . THR A 1 134 ? -2.957 -20.828 -1.757 1.00 56.69 134 THR A CA 1
ATOM 1092 C C . THR A 1 134 ? -3.887 -20.232 -2.826 1.00 56.69 134 THR A C 1
ATOM 1094 O O . THR A 1 134 ? -5.014 -19.842 -2.533 1.00 56.69 134 THR A O 1
ATOM 1097 N N . ILE A 1 135 ? -3.401 -20.117 -4.060 1.00 62.12 135 ILE A N 1
ATOM 1098 C CA . ILE A 1 135 ? -4.047 -19.411 -5.170 1.00 62.12 135 ILE A CA 1
ATOM 1099 C C . ILE A 1 135 ? -4.650 -20.421 -6.139 1.00 62.12 135 ILE A C 1
ATOM 1101 O O . ILE A 1 135 ? -4.330 -21.612 -6.082 1.00 62.12 135 ILE A O 1
ATOM 1105 N N . ASP A 1 136 ? -5.584 -19.954 -6.967 1.00 62.06 136 ASP A N 1
ATOM 1106 C CA . ASP A 1 136 ? -6.216 -20.780 -7.985 1.00 62.06 136 ASP A CA 1
ATOM 1107 C C . ASP A 1 136 ? -5.148 -21.483 -8.831 1.00 62.06 136 ASP A C 1
ATOM 1109 O O . ASP A 1 136 ? -4.240 -20.857 -9.365 1.00 62.06 136 ASP A O 1
ATOM 1113 N N . SER A 1 137 ? -5.283 -22.800 -8.970 1.00 65.75 137 SER A N 1
ATOM 1114 C CA . SER A 1 137 ? -4.422 -23.634 -9.814 1.00 65.75 137 SER A CA 1
ATOM 1115 C C . SER A 1 137 ? -4.323 -23.182 -11.279 1.00 65.75 137 SER A C 1
ATOM 1117 O O . SER A 1 137 ? -3.433 -23.646 -11.989 1.00 65.75 137 SER A O 1
ATOM 1119 N N . GLN A 1 138 ? -5.266 -22.359 -11.747 1.00 71.81 138 GLN A N 1
ATOM 1120 C CA . GLN A 1 138 ? -5.310 -21.793 -13.094 1.00 71.81 138 GLN A CA 1
ATOM 1121 C C . GLN A 1 138 ? -4.675 -20.405 -13.188 1.00 71.81 138 GLN A C 1
ATOM 1123 O O . GLN A 1 138 ? -4.445 -19.932 -14.300 1.00 71.81 138 GLN A O 1
ATOM 1128 N N . ASP A 1 139 ? -4.410 -19.741 -12.062 1.00 71.38 139 ASP A N 1
ATOM 1129 C CA . ASP A 1 139 ? -3.638 -18.509 -12.082 1.00 71.38 139 ASP A CA 1
ATOM 1130 C C . ASP A 1 139 ? -2.198 -18.875 -12.439 1.00 71.38 139 ASP A C 1
ATOM 1132 O O . ASP A 1 139 ? -1.583 -19.724 -11.799 1.00 71.38 139 ASP A O 1
ATOM 1136 N N . THR A 1 140 ? -1.667 -18.287 -13.505 1.00 72.56 140 THR A N 1
ATOM 1137 C CA . THR A 1 140 ? -0.289 -18.509 -13.960 1.00 72.56 140 THR A CA 1
ATOM 1138 C C . THR A 1 140 ? 0.590 -17.287 -13.735 1.00 72.56 140 THR A C 1
ATOM 1140 O O . THR A 1 140 ? 1.754 -17.306 -14.132 1.00 72.56 140 THR A O 1
ATOM 1143 N N . ASP A 1 141 ? 0.065 -16.221 -13.126 1.00 80.25 141 ASP A N 1
ATOM 1144 C CA . ASP A 1 141 ? 0.850 -15.032 -12.837 1.00 80.25 141 ASP A CA 1
ATOM 1145 C C . ASP A 1 141 ? 1.866 -15.361 -11.729 1.00 80.25 141 ASP A C 1
ATOM 1147 O O . ASP A 1 141 ? 1.482 -15.765 -10.622 1.00 80.25 141 ASP A O 1
ATOM 1151 N N . PRO A 1 142 ? 3.178 -15.245 -12.000 1.00 74.25 142 PRO A N 1
ATOM 1152 C CA . PRO A 1 142 ? 4.191 -15.494 -10.990 1.00 74.25 142 PRO A CA 1
ATOM 1153 C C . PRO A 1 142 ? 4.070 -14.545 -9.793 1.00 74.25 142 PRO A C 1
ATOM 1155 O O . PRO A 1 142 ? 4.467 -14.940 -8.712 1.00 74.25 142 PRO A O 1
ATOM 1158 N N . LEU A 1 143 ? 3.494 -13.344 -9.902 1.00 79.25 143 LEU A N 1
ATOM 1159 C CA . LEU A 1 143 ? 3.305 -12.481 -8.723 1.00 79.25 143 LEU A CA 1
ATOM 1160 C C . LEU A 1 143 ? 2.396 -13.124 -7.670 1.00 79.25 143 LEU A C 1
ATOM 1162 O O . LEU A 1 143 ? 2.653 -13.030 -6.470 1.00 79.25 143 LEU A O 1
ATOM 1166 N N . PHE A 1 144 ? 1.368 -13.833 -8.130 1.00 70.62 144 PHE A N 1
ATOM 1167 C CA . PHE A 1 144 ? 0.407 -14.508 -7.275 1.00 70.62 144 PHE A CA 1
ATOM 1168 C C . PHE A 1 144 ? 0.947 -15.883 -6.860 1.00 70.62 144 PHE A C 1
ATOM 1170 O O . PHE A 1 144 ? 1.081 -16.170 -5.670 1.00 70.62 144 PHE A O 1
ATOM 1177 N N . ASN A 1 145 ? 1.365 -16.723 -7.806 1.00 62.03 145 ASN A N 1
ATOM 1178 C CA . ASN A 1 145 ? 1.695 -18.136 -7.555 1.00 62.03 145 ASN A CA 1
ATOM 1179 C C . ASN A 1 145 ? 2.781 -18.433 -6.524 1.00 62.03 145 ASN A C 1
ATOM 1181 O O . ASN A 1 145 ? 2.917 -19.563 -6.048 1.00 62.03 145 ASN A O 1
ATOM 1185 N N . LEU A 1 146 ? 3.582 -17.444 -6.178 1.00 60.84 146 LEU A N 1
ATOM 1186 C CA . LEU A 1 146 ? 4.725 -17.637 -5.317 1.00 60.84 146 LEU A CA 1
ATOM 1187 C C . LEU A 1 146 ? 4.371 -17.795 -3.813 1.00 60.84 146 LEU A C 1
ATOM 1189 O O . LEU A 1 146 ? 5.278 -18.067 -3.030 1.00 60.84 146 LEU A O 1
ATOM 1193 N N . ASN A 1 147 ? 3.083 -17.732 -3.422 1.00 58.38 147 ASN A N 1
ATOM 1194 C CA . ASN A 1 147 ? 2.530 -17.900 -2.060 1.00 58.38 147 ASN A CA 1
ATOM 1195 C C . ASN A 1 147 ? 3.304 -17.101 -0.992 1.00 58.38 147 ASN A C 1
ATOM 1197 O O . ASN A 1 147 ? 4.356 -17.526 -0.539 1.00 58.38 147 ASN A O 1
ATOM 1201 N N . HIS A 1 148 ? 2.807 -15.936 -0.575 1.00 60.91 148 HIS A N 1
ATOM 1202 C CA . HIS A 1 148 ? 3.643 -14.889 0.039 1.00 60.91 148 HIS A CA 1
ATOM 1203 C C . HIS A 1 148 ? 3.051 -14.221 1.284 1.00 60.91 148 HIS A C 1
ATOM 1205 O O . HIS A 1 148 ? 3.251 -13.026 1.503 1.00 60.91 148 HIS A O 1
ATOM 1211 N N . HIS A 1 149 ? 2.292 -14.964 2.094 1.00 66.19 149 HIS A N 1
ATOM 1212 C CA . HIS A 1 149 ? 1.516 -14.386 3.199 1.00 66.19 149 HIS A CA 1
ATOM 1213 C C . HIS A 1 149 ? 2.368 -13.512 4.127 1.00 66.19 149 HIS A C 1
ATOM 1215 O O . HIS A 1 149 ? 3.190 -14.021 4.884 1.00 66.19 149 HIS A O 1
ATOM 1221 N N . ASP A 1 150 ? 2.122 -12.199 4.073 1.00 74.62 150 ASP A N 1
ATOM 1222 C CA . ASP A 1 150 ? 2.742 -11.170 4.917 1.00 74.62 150 ASP A CA 1
ATOM 1223 C C . ASP A 1 150 ? 4.280 -11.253 4.990 1.00 74.62 150 ASP A C 1
ATOM 1225 O O . ASP A 1 150 ? 4.852 -11.044 6.065 1.00 74.62 150 ASP A O 1
ATOM 1229 N N . GLN A 1 151 ? 4.954 -11.598 3.881 1.00 84.94 151 GLN A N 1
ATOM 1230 C CA . GLN A 1 151 ? 6.412 -11.777 3.874 1.00 84.94 151 GLN A CA 1
ATOM 1231 C C . GLN A 1 151 ? 7.140 -10.507 4.327 1.00 84.94 151 GLN A C 1
ATOM 1233 O O . GLN A 1 151 ? 8.068 -1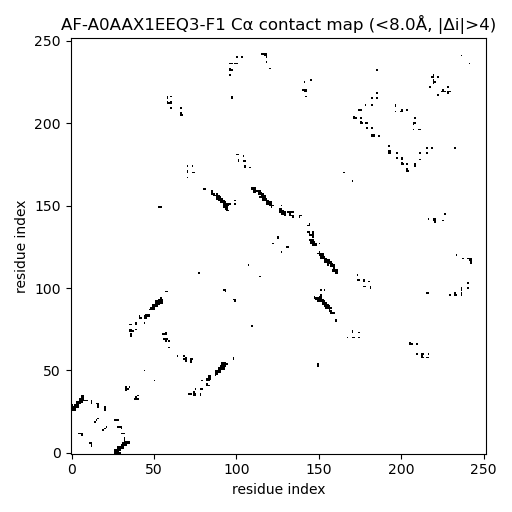0.575 5.133 1.00 84.94 151 GLN A O 1
ATOM 1238 N N . CYS A 1 152 ? 6.716 -9.349 3.824 1.00 90.88 152 CYS A N 1
ATOM 1239 C CA . CYS A 1 152 ? 7.257 -8.061 4.221 1.00 90.88 152 CYS A CA 1
ATOM 1240 C C . CYS A 1 152 ? 6.379 -7.471 5.328 1.00 90.88 152 CYS A C 1
ATOM 1242 O O . CYS A 1 152 ? 5.191 -7.217 5.121 1.00 90.88 152 CYS A O 1
ATOM 1244 N N . GLN A 1 153 ? 6.964 -7.228 6.502 1.00 93.69 153 GLN A N 1
ATOM 1245 C CA . GLN A 1 153 ? 6.263 -6.696 7.671 1.00 93.69 153 GLN A CA 1
ATOM 1246 C C . GLN A 1 153 ? 6.933 -5.409 8.137 1.00 93.69 153 GLN A C 1
ATOM 1248 O O . GLN A 1 153 ? 8.114 -5.398 8.483 1.00 93.69 153 GLN A O 1
ATOM 1253 N N . LEU A 1 154 ? 6.164 -4.327 8.169 1.00 96.00 154 LEU A N 1
ATOM 1254 C CA . LEU A 1 154 ? 6.612 -3.009 8.581 1.00 96.00 154 LEU A CA 1
ATOM 1255 C C . LEU A 1 154 ? 5.867 -2.581 9.840 1.00 96.00 154 LEU A C 1
ATOM 1257 O O . LEU A 1 154 ? 4.685 -2.249 9.788 1.00 96.00 154 LEU A O 1
ATOM 1261 N N . LEU A 1 155 ? 6.571 -2.558 10.969 1.00 97.00 155 LEU A N 1
ATOM 1262 C CA . LEU A 1 155 ? 6.048 -2.069 12.239 1.00 97.00 155 LEU A CA 1
ATOM 1263 C C . LEU A 1 155 ? 6.520 -0.637 12.481 1.00 97.00 155 LEU A C 1
ATOM 1265 O O . LEU A 1 155 ? 7.647 -0.410 12.921 1.00 97.00 155 LEU A O 1
ATOM 1269 N N . ILE A 1 156 ? 5.645 0.331 12.239 1.00 95.94 156 ILE A N 1
ATOM 1270 C CA . ILE A 1 156 ? 5.880 1.742 12.547 1.00 95.94 156 ILE A CA 1
ATOM 1271 C C . ILE A 1 156 ? 5.584 1.963 14.029 1.00 95.94 156 ILE A C 1
ATOM 1273 O O . ILE A 1 156 ? 4.453 1.773 14.477 1.00 95.94 156 ILE A O 1
ATOM 1277 N N . THR A 1 157 ? 6.598 2.379 14.786 1.00 94.19 157 THR A N 1
ATOM 1278 C CA . THR A 1 157 ? 6.501 2.599 16.239 1.00 94.19 157 THR A CA 1
ATOM 1279 C C . THR A 1 157 ? 6.453 4.074 16.608 1.00 94.19 157 THR A C 1
ATOM 1281 O O . THR A 1 157 ? 5.930 4.426 17.659 1.00 94.19 157 THR A O 1
ATOM 1284 N N . GLN A 1 158 ? 6.977 4.948 15.749 1.00 92.06 158 GLN A N 1
ATOM 1285 C CA . GLN A 1 158 ? 6.921 6.389 15.953 1.00 92.06 158 GLN A CA 1
ATOM 1286 C C . GLN A 1 158 ? 6.838 7.095 14.603 1.00 92.06 158 GLN A C 1
ATOM 1288 O O . GLN A 1 158 ? 7.690 6.907 13.739 1.00 92.06 158 GLN A O 1
ATOM 1293 N N . CYS A 1 159 ? 5.839 7.953 14.427 1.00 92.00 159 CYS A N 1
ATOM 1294 C CA . CYS A 1 159 ? 5.743 8.8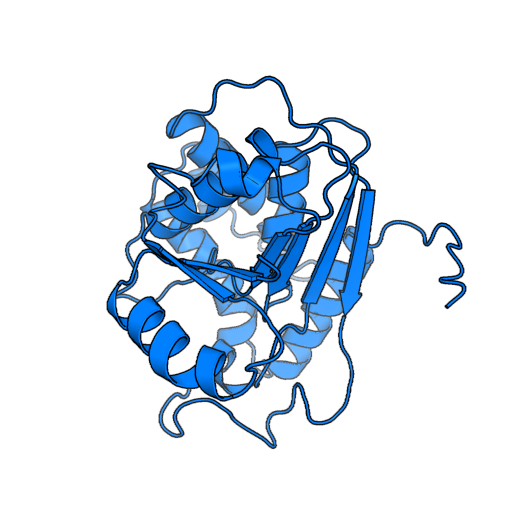22 13.263 1.00 92.00 159 CYS A CA 1
ATOM 1295 C C . CYS A 1 159 ? 5.039 10.127 13.639 1.00 92.00 159 CYS A C 1
ATOM 1297 O O . CYS A 1 159 ? 4.072 10.118 14.400 1.00 92.00 159 CYS A O 1
ATOM 1299 N N . GLN A 1 160 ? 5.500 11.239 13.076 1.00 91.81 160 GLN A N 1
ATOM 1300 C CA . GLN A 1 160 ? 4.820 12.528 13.164 1.00 91.81 160 GLN A CA 1
ATOM 1301 C C . GLN A 1 160 ? 4.376 12.923 11.762 1.00 91.81 160 GLN A C 1
ATOM 1303 O O . GLN A 1 160 ? 5.206 13.023 10.860 1.00 91.81 160 GLN A O 1
ATOM 1308 N N . LEU A 1 161 ? 3.075 13.110 11.559 1.00 93.69 161 LEU A N 1
ATOM 1309 C CA . LEU A 1 161 ? 2.530 13.502 10.264 1.00 93.69 161 LEU A CA 1
ATOM 1310 C C . LEU A 1 161 ? 2.911 14.953 9.941 1.00 93.69 161 LEU A C 1
ATOM 1312 O O . LEU A 1 161 ? 2.826 15.826 10.807 1.00 93.69 161 LEU A O 1
ATOM 1316 N N . LYS A 1 162 ? 3.304 15.231 8.693 1.00 93.69 162 LYS A N 1
ATOM 1317 C CA . LYS A 1 162 ? 3.513 16.610 8.234 1.00 93.69 162 LYS A CA 1
ATOM 1318 C C . LYS A 1 162 ? 2.194 17.370 8.291 1.00 93.69 162 LYS A C 1
ATOM 1320 O O . LYS A 1 162 ? 1.157 16.869 7.867 1.00 93.69 162 LYS A O 1
ATOM 1325 N N . LYS A 1 163 ? 2.250 18.635 8.708 1.00 90.56 163 LYS A N 1
ATOM 1326 C CA . LYS A 1 163 ? 1.110 19.559 8.620 1.00 90.56 163 LYS A CA 1
ATOM 1327 C C . LYS A 1 163 ? 0.866 19.978 7.169 1.00 90.56 163 LYS A C 1
ATOM 1329 O O . LYS A 1 163 ? 1.247 21.071 6.755 1.00 90.56 163 LYS A O 1
ATOM 1334 N N . ILE A 1 164 ? 0.248 19.097 6.390 1.00 89.06 164 ILE A N 1
ATOM 1335 C CA . ILE A 1 164 ? -0.191 19.376 5.025 1.00 89.06 164 ILE A CA 1
ATOM 1336 C C . ILE A 1 164 ? -1.695 19.142 4.919 1.00 89.06 164 ILE A C 1
ATOM 1338 O O . ILE A 1 164 ? -2.218 18.156 5.416 1.00 89.06 164 ILE A O 1
ATOM 1342 N N . ASN A 1 165 ? -2.396 20.056 4.251 1.00 89.56 165 ASN A N 1
ATOM 1343 C CA . ASN A 1 165 ? -3.754 19.780 3.794 1.00 89.56 165 ASN A CA 1
ATOM 1344 C C . ASN A 1 165 ? -3.653 18.834 2.594 1.00 89.56 165 ASN A C 1
ATOM 1346 O O . ASN A 1 165 ? -3.146 19.277 1.554 1.00 89.56 165 ASN A O 1
ATOM 1350 N N . ILE A 1 166 ? -4.044 17.568 2.749 1.00 92.50 166 ILE A N 1
ATOM 1351 C CA . ILE A 1 166 ? -4.002 16.595 1.658 1.00 92.50 166 ILE A CA 1
ATOM 1352 C C . ILE A 1 166 ? -5.122 16.906 0.659 1.00 92.50 166 ILE A C 1
ATOM 1354 O O . ILE A 1 166 ? -6.283 17.084 1.011 1.00 92.50 166 ILE A O 1
ATOM 1358 N N . THR A 1 167 ? -4.753 17.026 -0.609 1.00 95.00 167 THR A N 1
ATOM 1359 C CA . THR A 1 167 ? -5.683 17.154 -1.735 1.00 95.00 167 THR A CA 1
ATOM 1360 C C . THR A 1 167 ? -5.366 16.047 -2.725 1.00 95.00 167 THR A C 1
ATOM 1362 O O . THR A 1 167 ? -4.258 15.505 -2.695 1.00 95.00 167 THR A O 1
ATOM 1365 N N . GLN A 1 168 ? -6.291 15.741 -3.635 1.00 94.06 168 GLN A N 1
ATOM 1366 C CA . GLN A 1 168 ? -6.052 14.734 -4.670 1.00 94.06 168 GLN A CA 1
ATOM 1367 C C . GLN A 1 168 ? -4.763 15.020 -5.464 1.00 94.06 168 GLN A C 1
ATOM 1369 O O . GLN A 1 168 ? -3.950 14.118 -5.629 1.00 94.06 168 GLN A O 1
ATOM 1374 N N . ASP A 1 169 ? -4.508 16.274 -5.855 1.00 94.81 169 ASP A N 1
ATOM 1375 C CA . ASP A 1 169 ? -3.285 16.661 -6.581 1.00 94.81 169 ASP A CA 1
ATOM 1376 C C . ASP A 1 169 ? -2.005 16.433 -5.768 1.00 94.81 169 ASP A C 1
ATOM 1378 O O . ASP A 1 169 ? -0.983 15.992 -6.300 1.00 94.81 169 ASP A O 1
ATOM 1382 N N . LYS A 1 170 ? -2.038 16.718 -4.459 1.00 95.38 170 LYS A N 1
ATOM 1383 C CA . LYS A 1 170 ? -0.890 16.472 -3.575 1.00 95.38 170 LYS A CA 1
ATOM 1384 C C . LYS A 1 170 ? -0.659 14.985 -3.373 1.00 95.38 170 LYS A C 1
ATOM 1386 O O . LYS A 1 170 ? 0.494 14.566 -3.317 1.00 95.38 170 LYS A O 1
ATOM 1391 N N . LEU A 1 171 ? -1.734 14.207 -3.283 1.00 96.50 171 LEU A N 1
ATOM 1392 C CA . LEU A 1 171 ? -1.654 12.761 -3.173 1.00 96.50 171 LEU A CA 1
ATOM 1393 C C . LEU A 1 171 ? -1.066 12.155 -4.450 1.00 96.50 171 LEU A C 1
ATOM 1395 O O . LEU A 1 171 ? -0.095 11.413 -4.381 1.00 96.50 171 LEU A O 1
ATOM 1399 N N . LEU A 1 172 ? -1.574 12.564 -5.614 1.00 96.75 172 LEU A N 1
ATOM 1400 C CA . LEU A 1 172 ? -1.051 12.188 -6.926 1.00 96.75 172 LEU A CA 1
ATOM 1401 C C . LEU A 1 172 ? 0.436 12.547 -7.067 1.00 96.75 172 LEU A C 1
ATOM 1403 O O . LEU A 1 172 ? 1.236 11.724 -7.505 1.00 96.75 172 LEU A O 1
ATOM 1407 N N . SER A 1 173 ? 0.824 13.746 -6.625 1.00 96.00 173 SER A N 1
ATOM 1408 C CA . SER A 1 173 ? 2.225 14.182 -6.618 1.00 96.00 173 SER A CA 1
ATOM 1409 C C . SER A 1 173 ? 3.100 13.334 -5.691 1.00 96.00 173 SER A C 1
ATOM 1411 O O . SER A 1 173 ? 4.224 13.001 -6.059 1.00 96.00 173 SER A O 1
ATOM 1413 N N . ALA A 1 174 ? 2.607 12.967 -4.504 1.00 97.25 174 ALA A N 1
ATOM 1414 C CA . ALA A 1 174 ? 3.341 12.118 -3.567 1.00 97.25 174 ALA A CA 1
ATOM 1415 C C . ALA A 1 174 ? 3.515 10.693 -4.116 1.00 97.25 174 ALA A C 1
ATOM 1417 O O . ALA A 1 174 ? 4.622 10.158 -4.119 1.00 97.25 174 ALA A O 1
ATOM 1418 N N . LEU A 1 175 ? 2.454 10.093 -4.661 1.00 98.06 175 LEU A N 1
ATOM 1419 C CA . LEU A 1 175 ? 2.526 8.782 -5.314 1.00 98.06 175 LEU A CA 1
ATOM 1420 C C . LEU A 1 175 ? 3.503 8.810 -6.495 1.00 98.06 175 LEU A C 1
ATOM 1422 O O . LEU A 1 175 ? 4.385 7.961 -6.584 1.00 98.06 175 LEU A O 1
ATOM 1426 N N . SER A 1 176 ? 3.419 9.833 -7.348 1.00 97.75 176 SER A N 1
ATOM 1427 C CA . SER A 1 176 ? 4.345 10.001 -8.469 1.00 97.75 176 SER A CA 1
ATOM 1428 C C . SER A 1 176 ? 5.799 10.111 -8.013 1.00 97.75 176 SER A C 1
ATOM 1430 O O . SER A 1 176 ? 6.671 9.394 -8.502 1.00 97.75 176 SER A O 1
ATOM 1432 N N . ARG A 1 177 ? 6.067 10.953 -7.010 1.00 97.69 177 ARG A N 1
ATOM 1433 C CA . ARG A 1 177 ? 7.405 11.101 -6.432 1.00 97.69 177 ARG A CA 1
ATOM 1434 C C . ARG A 1 177 ? 7.923 9.790 -5.838 1.00 97.69 177 ARG A C 1
ATOM 1436 O O . ARG A 1 177 ? 9.108 9.505 -5.974 1.00 97.69 177 ARG A O 1
ATOM 1443 N N . THR A 1 178 ? 7.048 8.985 -5.238 1.00 97.69 178 THR A N 1
ATOM 1444 C CA . THR A 1 178 ? 7.377 7.631 -4.761 1.00 97.69 178 THR A CA 1
ATOM 1445 C C . THR A 1 178 ? 7.907 6.773 -5.913 1.00 97.69 178 THR A C 1
ATOM 1447 O O . THR A 1 178 ? 9.002 6.222 -5.823 1.00 97.69 178 THR A O 1
ATOM 1450 N N . PHE A 1 179 ? 7.202 6.740 -7.049 1.00 97.50 179 PHE A N 1
ATOM 1451 C CA . PHE A 1 179 ? 7.671 6.025 -8.240 1.00 97.50 179 PHE A CA 1
ATOM 1452 C C . PHE A 1 179 ? 8.976 6.593 -8.801 1.00 97.50 179 PHE A C 1
ATOM 1454 O O . PHE A 1 179 ? 9.883 5.829 -9.119 1.00 97.50 179 PHE A O 1
ATOM 1461 N N . GLN A 1 180 ? 9.124 7.918 -8.879 1.00 95.62 180 GLN A N 1
ATOM 1462 C CA . GLN A 1 180 ? 10.362 8.543 -9.362 1.00 95.62 180 GLN A CA 1
ATOM 1463 C C . GLN A 1 180 ? 11.592 8.155 -8.530 1.00 95.62 180 GLN A C 1
ATOM 1465 O O . GLN A 1 180 ? 12.702 8.119 -9.060 1.00 95.62 180 GLN A O 1
ATOM 1470 N N . ILE A 1 181 ? 11.402 7.864 -7.241 1.00 93.94 181 ILE A N 1
ATOM 1471 C CA . ILE A 1 181 ? 12.462 7.407 -6.342 1.00 93.94 181 ILE A CA 1
ATOM 1472 C C . ILE A 1 181 ? 12.766 5.917 -6.548 1.00 93.94 181 ILE A C 1
ATOM 1474 O O . ILE A 1 181 ? 13.937 5.541 -6.600 1.00 93.94 181 ILE A O 1
ATOM 1478 N N . ILE A 1 182 ? 11.731 5.083 -6.678 1.00 94.44 182 ILE A N 1
ATOM 1479 C CA . ILE A 1 182 ? 11.852 3.617 -6.695 1.00 94.44 182 ILE A CA 1
ATOM 1480 C C . ILE A 1 182 ? 12.254 3.084 -8.070 1.00 94.44 182 ILE A C 1
ATOM 1482 O O . ILE A 1 182 ? 13.162 2.261 -8.164 1.00 94.44 182 ILE A O 1
ATOM 1486 N N . LEU A 1 183 ? 11.620 3.553 -9.149 1.00 93.25 183 LEU A N 1
ATOM 1487 C CA . LEU A 1 183 ? 11.818 3.009 -10.499 1.00 93.25 183 LEU A CA 1
ATOM 1488 C C . LEU A 1 183 ? 13.298 2.956 -10.928 1.00 93.25 183 LEU A C 1
ATOM 1490 O O . LEU A 1 183 ? 13.714 1.920 -11.452 1.00 93.25 183 LEU A O 1
ATOM 1494 N N . PRO A 1 184 ? 14.139 3.985 -10.677 1.00 89.62 184 PRO A N 1
ATOM 1495 C CA . PRO A 1 184 ? 15.557 3.932 -11.034 1.00 89.62 184 PRO A CA 1
ATOM 1496 C C . PRO A 1 184 ? 16.368 2.871 -10.277 1.00 89.62 184 PRO A C 1
ATOM 1498 O O . PRO A 1 184 ? 17.475 2.559 -10.710 1.00 89.62 184 PRO A O 1
ATOM 1501 N N . ARG A 1 185 ? 15.861 2.356 -9.149 1.00 88.50 185 ARG A N 1
ATOM 1502 C CA . ARG A 1 185 ? 16.549 1.377 -8.295 1.00 88.50 185 ARG A CA 1
ATOM 1503 C C . ARG A 1 185 ? 16.257 -0.071 -8.687 1.00 88.50 185 ARG A C 1
ATOM 1505 O O . ARG A 1 185 ? 17.021 -0.950 -8.319 1.00 88.50 185 ARG A O 1
ATOM 1512 N N . MET A 1 186 ? 15.190 -0.327 -9.450 1.00 85.25 186 MET A N 1
ATOM 1513 C CA . MET A 1 186 ? 14.744 -1.692 -9.773 1.00 85.25 186 MET A CA 1
ATOM 1514 C C . MET A 1 186 ? 15.743 -2.489 -10.625 1.00 85.25 186 MET A C 1
ATOM 1516 O O . MET A 1 186 ? 15.810 -3.711 -10.496 1.00 85.25 186 MET A O 1
ATOM 1520 N N . ASN A 1 187 ? 16.535 -1.802 -11.458 1.00 73.25 187 ASN A N 1
ATOM 1521 C CA . ASN A 1 187 ? 17.571 -2.394 -12.308 1.00 73.25 187 ASN A CA 1
ATOM 1522 C C . ASN A 1 187 ? 18.872 -1.571 -12.227 1.00 73.25 187 ASN A C 1
ATOM 1524 O O . ASN A 1 187 ? 19.190 -0.824 -13.152 1.00 73.25 187 ASN A O 1
ATOM 1528 N N . PRO A 1 188 ? 19.662 -1.695 -11.144 1.00 61.31 188 PRO A N 1
ATOM 1529 C CA . PRO A 1 188 ? 20.875 -0.892 -10.964 1.00 61.31 188 PRO A CA 1
ATOM 1530 C C . PRO A 1 188 ? 21.975 -1.236 -11.987 1.00 61.31 188 PRO A C 1
ATOM 1532 O O . PRO A 1 188 ? 22.880 -0.435 -12.220 1.00 61.31 188 PRO A O 1
ATOM 1535 N N . TYR A 1 189 ? 21.888 -2.415 -12.613 1.00 56.34 189 TYR A N 1
ATOM 1536 C CA . TYR A 1 189 ? 22.850 -2.916 -13.598 1.00 56.34 189 TYR A CA 1
ATOM 1537 C C . TYR A 1 189 ? 22.432 -2.674 -15.056 1.00 56.34 189 TYR A C 1
ATOM 1539 O O . TYR A 1 189 ? 23.275 -2.760 -15.951 1.00 56.34 189 TYR A O 1
ATOM 1547 N N . GLU A 1 190 ? 21.165 -2.338 -15.316 1.00 57.41 190 GLU A N 1
ATOM 1548 C CA . GLU A 1 190 ? 20.715 -1.970 -16.658 1.00 57.41 190 GLU A CA 1
ATOM 1549 C C . GLU A 1 190 ? 20.910 -0.470 -16.867 1.00 57.41 190 GLU A C 1
ATOM 1551 O O . GLU A 1 190 ? 20.450 0.371 -16.099 1.00 57.41 190 GLU A O 1
ATOM 1556 N N . ARG A 1 191 ? 21.611 -0.104 -17.943 1.00 50.22 191 ARG A N 1
ATOM 1557 C CA . ARG A 1 191 ? 21.883 1.308 -18.257 1.00 50.22 191 ARG A CA 1
ATOM 1558 C C . ARG A 1 191 ? 20.639 2.078 -18.709 1.00 50.22 191 ARG A C 1
ATOM 1560 O O . ARG A 1 191 ? 20.691 3.304 -18.790 1.00 50.22 191 ARG A O 1
ATOM 1567 N N . ILE A 1 192 ? 19.550 1.382 -19.027 1.00 59.25 192 ILE A N 1
ATOM 1568 C CA . ILE A 1 192 ? 18.327 1.980 -19.555 1.00 59.25 192 ILE A CA 1
ATOM 1569 C C . ILE A 1 192 ? 17.366 2.190 -18.389 1.00 59.25 192 ILE A C 1
ATOM 1571 O O . ILE A 1 192 ? 16.608 1.307 -18.010 1.00 59.25 192 ILE A O 1
ATOM 1575 N N . LYS A 1 193 ? 17.409 3.391 -17.811 1.00 68.50 193 LYS A N 1
ATOM 1576 C CA . LYS A 1 193 ? 16.337 3.856 -16.926 1.00 68.50 193 LYS A CA 1
ATOM 1577 C C . LYS A 1 193 ? 15.052 4.003 -17.749 1.00 68.50 193 LYS A C 1
ATOM 1579 O O . LYS A 1 193 ? 15.159 4.365 -18.924 1.00 68.50 193 LYS A O 1
ATOM 1584 N N . PRO A 1 194 ? 13.857 3.822 -17.159 1.00 80.62 194 PRO A N 1
ATOM 1585 C CA . PRO A 1 194 ? 12.595 4.047 -17.858 1.00 80.62 194 PRO A CA 1
ATOM 1586 C C . PRO A 1 194 ? 12.355 5.558 -18.038 1.00 80.62 194 PRO A C 1
ATOM 1588 O O . PRO A 1 194 ? 11.491 6.150 -17.399 1.00 80.62 194 PRO A O 1
ATOM 1591 N N . SER A 1 195 ? 13.180 6.215 -18.860 1.00 82.38 195 SER A N 1
ATOM 1592 C CA . SER A 1 195 ? 13.282 7.676 -18.949 1.00 82.38 195 SER A CA 1
ATOM 1593 C C . SER A 1 195 ? 11.967 8.324 -19.359 1.00 82.38 195 SER A C 1
ATOM 1595 O O . SER A 1 195 ? 11.584 9.314 -18.752 1.00 82.38 195 SER A O 1
ATOM 1597 N N . VAL A 1 196 ? 11.240 7.721 -20.304 1.00 88.19 196 VAL A N 1
ATOM 1598 C CA . VAL A 1 196 ? 9.921 8.206 -20.744 1.00 88.19 196 VAL A CA 1
ATOM 1599 C C . VAL A 1 196 ? 8.911 8.173 -19.594 1.00 88.19 196 VAL A C 1
ATOM 1601 O O . VAL A 1 196 ? 8.252 9.171 -19.322 1.00 88.19 196 VAL A O 1
ATOM 1604 N N . LEU A 1 197 ? 8.835 7.061 -18.858 1.00 93.31 197 LEU A N 1
ATOM 1605 C CA . LEU A 1 197 ? 7.950 6.939 -17.697 1.00 93.31 197 LEU A CA 1
ATOM 1606 C C . LEU A 1 197 ? 8.332 7.937 -16.590 1.00 93.31 197 LEU A C 1
ATOM 1608 O O . LEU A 1 197 ? 7.470 8.604 -16.024 1.00 93.31 197 LEU A O 1
ATOM 1612 N N . LEU A 1 198 ? 9.630 8.096 -16.308 1.00 93.12 198 LEU A N 1
ATOM 1613 C CA . LEU A 1 198 ? 10.131 9.078 -15.338 1.00 93.12 198 LEU A CA 1
ATOM 1614 C C . LEU A 1 198 ? 9.816 10.523 -15.751 1.00 93.12 198 LEU A C 1
ATOM 1616 O O . LEU A 1 198 ? 9.505 11.352 -14.893 1.00 93.12 198 LEU A O 1
ATOM 1620 N N . GLU A 1 199 ? 9.878 10.826 -17.048 1.00 93.19 199 GLU A N 1
ATOM 1621 C CA . GLU A 1 199 ? 9.484 12.118 -17.607 1.00 93.19 199 GLU A CA 1
ATOM 1622 C C . GLU A 1 199 ? 7.982 12.365 -17.431 1.00 93.19 199 GLU A C 1
ATOM 1624 O O . GLU A 1 199 ? 7.607 13.428 -16.925 1.00 93.19 199 GLU A O 1
ATOM 1629 N N . ASN A 1 200 ? 7.143 11.374 -17.753 1.00 94.38 200 ASN A N 1
ATOM 1630 C CA . ASN A 1 200 ? 5.686 11.440 -17.598 1.00 94.38 200 ASN A CA 1
ATOM 1631 C C . ASN A 1 200 ? 5.273 11.640 -16.132 1.00 94.38 200 ASN A C 1
ATOM 1633 O O . ASN A 1 200 ? 4.372 12.424 -15.837 1.00 94.38 200 ASN A O 1
ATOM 1637 N N . LEU A 1 201 ? 5.997 11.034 -15.185 1.00 96.12 201 LEU A N 1
ATOM 1638 C CA . LEU A 1 201 ? 5.762 11.209 -13.747 1.00 96.12 201 LEU A CA 1
ATOM 1639 C C . LEU A 1 201 ? 5.945 12.664 -13.262 1.00 96.12 201 LEU A C 1
ATOM 1641 O O . LEU A 1 201 ? 5.437 13.022 -12.201 1.00 96.12 201 LEU A O 1
ATOM 1645 N N . ASN A 1 202 ? 6.591 13.554 -14.027 1.00 93.94 202 ASN A N 1
ATOM 1646 C CA . ASN A 1 202 ? 6.643 14.984 -13.677 1.00 93.94 202 ASN A CA 1
ATOM 1647 C C . ASN A 1 202 ? 5.296 15.706 -13.850 1.00 93.94 202 ASN A C 1
ATOM 1649 O O . ASN A 1 202 ? 5.109 16.796 -13.306 1.00 93.94 202 ASN A O 1
ATOM 1653 N N . LYS A 1 203 ? 4.371 15.124 -14.618 1.00 92.88 203 LYS A N 1
ATOM 1654 C CA . LYS A 1 203 ? 2.992 15.595 -14.802 1.00 92.88 203 LYS A CA 1
ATOM 1655 C C . LYS A 1 203 ? 2.048 14.397 -14.666 1.00 92.88 203 LYS A C 1
ATOM 1657 O O . LYS A 1 203 ? 1.447 13.985 -15.655 1.00 92.88 203 LYS A O 1
ATOM 1662 N N . PRO A 1 204 ? 1.972 13.809 -13.462 1.00 93.62 204 PRO A N 1
ATOM 1663 C CA . PRO A 1 204 ? 1.346 12.514 -13.286 1.00 93.62 204 PRO A CA 1
ATOM 1664 C C . PRO A 1 204 ? -0.160 12.605 -13.516 1.00 93.62 204 PRO A C 1
ATOM 1666 O O . PRO A 1 204 ? -0.811 13.561 -13.096 1.00 93.62 204 PRO A O 1
ATOM 1669 N N . ASP A 1 205 ? -0.706 11.559 -14.113 1.00 95.81 205 ASP A N 1
ATOM 1670 C CA . ASP A 1 205 ? -2.125 11.235 -14.134 1.00 95.81 205 ASP A CA 1
ATOM 1671 C C . ASP A 1 205 ? -2.324 9.762 -13.737 1.00 95.81 205 ASP A C 1
ATOM 1673 O O . ASP A 1 205 ? -1.372 9.041 -13.425 1.00 95.81 205 ASP A O 1
ATOM 1677 N N . LEU A 1 206 ? -3.579 9.312 -13.698 1.00 96.38 206 LEU A N 1
ATOM 1678 C CA . LEU A 1 206 ? -3.902 7.936 -13.313 1.00 96.38 206 LEU A CA 1
ATOM 1679 C C . LEU A 1 206 ? -3.323 6.892 -14.277 1.00 96.38 206 LEU A C 1
ATOM 1681 O O . LEU A 1 206 ? -3.041 5.772 -13.853 1.00 96.38 206 LEU A O 1
ATOM 1685 N N . ASP A 1 207 ? -3.151 7.249 -15.549 1.00 96.38 207 ASP A N 1
ATOM 1686 C CA . ASP A 1 207 ? -2.609 6.351 -16.567 1.00 96.38 207 ASP A CA 1
ATOM 1687 C C . ASP A 1 207 ? -1.108 6.169 -16.370 1.00 96.38 207 ASP A C 1
ATOM 1689 O O . ASP A 1 207 ? -0.627 5.039 -16.321 1.00 96.38 207 ASP A O 1
ATOM 1693 N N . THR A 1 208 ? -0.398 7.265 -16.120 1.00 96.25 208 THR A N 1
ATOM 1694 C CA . THR A 1 208 ? 1.027 7.276 -15.789 1.00 96.25 208 THR A CA 1
ATOM 1695 C C . THR A 1 208 ? 1.304 6.501 -14.500 1.00 96.25 208 THR A C 1
ATOM 1697 O O . THR A 1 208 ? 2.248 5.714 -14.441 1.00 96.25 208 THR A O 1
ATOM 1700 N N . LEU A 1 209 ? 0.478 6.677 -13.456 1.00 97.38 209 LEU A N 1
ATOM 1701 C CA . LEU A 1 209 ? 0.623 5.883 -12.231 1.00 97.38 209 LEU A CA 1
ATOM 1702 C C . LEU A 1 209 ? 0.374 4.395 -12.494 1.00 97.38 209 LEU A C 1
ATOM 1704 O O . LEU A 1 209 ? 1.114 3.565 -11.975 1.00 97.38 209 LEU A O 1
ATOM 1708 N N . ARG A 1 210 ? -0.629 4.041 -13.309 1.00 96.81 210 ARG A N 1
ATOM 1709 C CA . ARG A 1 210 ? -0.881 2.640 -13.672 1.00 96.81 210 ARG A CA 1
ATOM 1710 C C . ARG A 1 210 ? 0.282 2.048 -14.466 1.00 96.81 210 ARG A C 1
ATOM 1712 O O . ARG A 1 210 ? 0.675 0.928 -14.171 1.00 96.81 210 ARG A O 1
ATOM 1719 N N . GLU A 1 211 ? 0.864 2.785 -15.406 1.00 95.88 211 GLU A N 1
ATOM 1720 C CA . GLU A 1 211 ? 2.065 2.355 -16.131 1.00 95.88 211 GLU A CA 1
ATOM 1721 C C . GLU A 1 211 ? 3.239 2.107 -15.170 1.00 95.88 211 GLU A C 1
ATOM 1723 O O . GLU A 1 211 ? 3.923 1.090 -15.281 1.00 95.88 211 GLU A O 1
ATOM 1728 N N . ALA A 1 212 ? 3.427 2.975 -14.171 1.00 96.50 212 ALA A N 1
ATOM 1729 C CA . ALA A 1 212 ? 4.454 2.793 -13.149 1.00 96.50 212 ALA A CA 1
ATOM 1730 C C . ALA A 1 212 ? 4.212 1.566 -12.258 1.00 96.50 212 ALA A C 1
ATOM 1732 O O . ALA A 1 212 ? 5.162 0.844 -11.949 1.00 96.50 212 ALA A O 1
ATOM 1733 N N . VAL A 1 213 ? 2.956 1.293 -11.890 1.00 96.19 213 VAL A N 1
ATOM 1734 C CA . VAL A 1 213 ? 2.579 0.054 -11.194 1.00 96.19 213 VAL A CA 1
ATOM 1735 C C . VAL A 1 213 ? 2.927 -1.167 -12.051 1.00 96.19 213 VAL A C 1
ATOM 1737 O O . VAL A 1 213 ? 3.648 -2.046 -11.580 1.00 96.19 213 VAL A O 1
ATOM 1740 N N . CYS A 1 214 ? 2.475 -1.199 -13.311 1.00 94.62 214 CYS A N 1
ATOM 1741 C CA . CYS A 1 214 ? 2.764 -2.299 -14.233 1.00 94.62 214 CYS A CA 1
ATOM 1742 C C . CYS A 1 214 ? 4.275 -2.519 -14.373 1.00 94.62 214 CYS A C 1
ATOM 1744 O O . CYS A 1 214 ? 4.738 -3.653 -14.332 1.00 94.62 214 CYS A O 1
ATOM 1746 N N . TYR A 1 215 ? 5.059 -1.442 -14.485 1.00 94.19 215 TYR A N 1
ATOM 1747 C CA . TYR A 1 215 ? 6.514 -1.533 -14.581 1.00 94.19 215 TYR A CA 1
ATOM 1748 C C . TYR A 1 215 ? 7.139 -2.218 -13.357 1.00 94.19 215 TYR A C 1
ATOM 1750 O O . TYR A 1 215 ? 8.031 -3.054 -13.522 1.00 94.19 215 TYR A O 1
ATOM 1758 N N . LEU A 1 216 ? 6.701 -1.869 -12.138 1.00 93.69 216 LEU A N 1
ATOM 1759 C CA . LEU A 1 216 ? 7.200 -2.501 -10.910 1.00 93.69 216 LEU A CA 1
ATOM 1760 C C . LEU A 1 216 ? 6.833 -3.986 -10.855 1.00 93.69 216 LEU A C 1
ATOM 1762 O O . LEU A 1 216 ? 7.697 -4.818 -10.596 1.00 93.69 216 LEU A O 1
ATOM 1766 N N . ASN A 1 217 ? 5.584 -4.324 -11.162 1.00 93.06 217 ASN A N 1
ATOM 1767 C CA . ASN A 1 217 ? 5.111 -5.708 -11.190 1.00 93.06 217 ASN A CA 1
ATOM 1768 C C . ASN A 1 217 ? 5.848 -6.549 -12.240 1.00 93.06 217 ASN A C 1
ATOM 1770 O O . ASN A 1 217 ? 6.270 -7.679 -11.972 1.00 93.06 217 ASN A O 1
ATOM 1774 N N . ASN A 1 218 ? 6.095 -5.970 -13.415 1.00 91.94 218 ASN A N 1
ATOM 1775 C CA . ASN A 1 218 ? 6.798 -6.635 -14.506 1.00 91.94 218 ASN A CA 1
ATOM 1776 C C . ASN A 1 218 ? 8.274 -6.886 -14.210 1.00 91.94 218 ASN A C 1
ATOM 1778 O O . ASN A 1 218 ? 8.859 -7.760 -14.848 1.00 91.94 218 ASN A O 1
ATOM 1782 N N . GLN A 1 219 ? 8.852 -6.233 -13.191 1.00 90.19 219 GLN A N 1
ATOM 1783 C CA . GLN A 1 219 ? 10.175 -6.617 -12.708 1.00 90.19 219 GLN A CA 1
ATOM 1784 C C . GLN A 1 219 ? 10.211 -8.098 -12.362 1.00 90.19 219 GLN A C 1
ATOM 1786 O O . GLN A 1 219 ? 11.154 -8.759 -12.765 1.00 90.19 219 GLN A O 1
ATOM 1791 N N . ILE A 1 220 ? 9.191 -8.621 -11.676 1.00 89.00 220 ILE A N 1
ATOM 1792 C CA . ILE A 1 220 ? 9.078 -10.047 -11.348 1.00 89.00 220 ILE A CA 1
ATOM 1793 C C . ILE A 1 220 ? 8.442 -10.816 -12.510 1.00 89.00 220 ILE A C 1
ATOM 1795 O O . ILE A 1 220 ? 8.962 -11.862 -12.895 1.00 89.00 220 ILE A O 1
ATOM 1799 N N . ARG A 1 221 ? 7.337 -10.302 -13.074 1.00 88.69 221 ARG A N 1
ATOM 1800 C CA . ARG A 1 221 ? 6.499 -11.030 -14.044 1.00 88.69 221 ARG A CA 1
ATOM 1801 C C . ARG A 1 221 ? 7.230 -11.398 -15.337 1.00 88.69 221 ARG A C 1
ATOM 1803 O O . ARG A 1 221 ? 6.997 -12.475 -15.876 1.00 88.69 221 ARG A O 1
ATOM 1810 N N . GLU A 1 222 ? 8.115 -10.527 -15.819 1.00 89.81 222 GLU A N 1
ATOM 1811 C CA . GLU A 1 222 ? 8.839 -10.718 -17.084 1.00 89.81 222 GLU A CA 1
ATOM 1812 C C . GLU A 1 222 ? 10.254 -11.286 -16.893 1.00 89.81 222 GLU A C 1
ATOM 1814 O O . GLU A 1 222 ? 10.945 -11.580 -17.871 1.00 89.81 222 GLU A O 1
ATOM 1819 N N . HIS A 1 223 ? 10.709 -11.464 -15.649 1.00 89.44 223 HIS A N 1
ATOM 1820 C CA . HIS A 1 223 ? 12.031 -12.023 -15.394 1.00 89.44 223 HIS A CA 1
ATOM 1821 C C . HIS A 1 223 ? 12.073 -13.515 -15.743 1.00 89.44 223 HIS A C 1
ATOM 1823 O O . HIS A 1 223 ? 11.145 -14.265 -15.449 1.00 89.44 223 HIS A O 1
ATOM 1829 N N . SER A 1 224 ? 13.194 -13.978 -16.305 1.00 89.06 224 SER A N 1
ATOM 1830 C CA . SER A 1 224 ? 13.379 -15.392 -16.671 1.00 89.06 224 SER A CA 1
ATOM 1831 C C . SER A 1 224 ? 13.311 -16.347 -15.474 1.00 89.06 224 SER A C 1
ATOM 1833 O O . SER A 1 224 ? 13.031 -17.529 -15.638 1.00 89.06 224 SER A O 1
ATOM 1835 N N . ASP A 1 225 ? 13.597 -15.826 -14.279 1.00 87.56 225 ASP A N 1
ATOM 1836 C CA . ASP A 1 225 ? 13.429 -16.506 -12.993 1.00 87.56 225 ASP A CA 1
ATOM 1837 C C . ASP A 1 225 ? 12.792 -15.545 -11.965 1.00 87.56 225 ASP A C 1
ATOM 1839 O O . ASP A 1 225 ? 13.505 -14.762 -11.321 1.00 87.56 225 ASP A O 1
ATOM 1843 N N . PRO A 1 226 ? 11.456 -15.550 -11.827 1.00 85.19 226 PRO A N 1
ATOM 1844 C CA . PRO A 1 226 ? 10.743 -14.659 -10.913 1.00 85.19 226 PRO A CA 1
ATOM 1845 C C . PRO A 1 226 ? 11.160 -14.808 -9.441 1.00 85.19 226 PRO A C 1
ATOM 1847 O O . PRO A 1 226 ? 11.152 -13.822 -8.702 1.00 85.19 226 PRO A O 1
ATOM 1850 N N . PHE A 1 227 ? 11.580 -16.005 -9.011 1.00 83.75 227 PHE A N 1
ATOM 1851 C CA . PHE A 1 227 ? 12.022 -16.252 -7.634 1.00 83.75 227 PHE A CA 1
ATOM 1852 C C . PHE A 1 227 ? 13.339 -15.538 -7.342 1.00 83.75 227 PHE A C 1
ATOM 1854 O O . PHE A 1 227 ? 13.458 -14.844 -6.333 1.00 83.75 227 PHE A O 1
ATOM 1861 N N . ILE A 1 228 ? 14.319 -15.665 -8.242 1.00 85.69 228 ILE A N 1
ATOM 1862 C CA . ILE A 1 228 ? 15.608 -14.978 -8.096 1.00 85.69 228 ILE A CA 1
ATOM 1863 C C . ILE A 1 228 ? 15.405 -13.465 -8.078 1.00 85.69 228 ILE A C 1
ATOM 1865 O O . ILE A 1 228 ? 15.980 -12.774 -7.237 1.00 85.69 228 ILE A O 1
ATOM 1869 N N . LYS A 1 229 ? 14.578 -12.933 -8.981 1.00 88.38 229 LYS A N 1
ATOM 1870 C CA . LYS A 1 229 ? 14.321 -11.492 -9.031 1.00 88.38 229 LYS A CA 1
ATOM 1871 C C . LYS A 1 229 ? 13.634 -10.984 -7.771 1.00 88.38 229 LYS A C 1
ATOM 1873 O O . LYS A 1 229 ? 13.977 -9.913 -7.278 1.00 88.38 229 LYS A O 1
ATOM 1878 N N . ARG A 1 230 ? 12.703 -11.756 -7.217 1.00 88.38 230 ARG A N 1
ATOM 1879 C CA . ARG A 1 230 ? 12.088 -11.435 -5.933 1.00 88.38 230 ARG A CA 1
ATOM 1880 C C . ARG A 1 230 ? 13.121 -11.353 -4.809 1.00 88.38 230 ARG A C 1
ATOM 1882 O O . ARG A 1 230 ? 13.112 -10.373 -4.071 1.00 88.38 230 ARG A O 1
ATOM 1889 N N . GLU A 1 231 ? 14.018 -12.332 -4.696 1.00 86.75 231 GLU A N 1
ATOM 1890 C CA . GLU A 1 231 ? 15.098 -12.298 -3.698 1.00 86.75 231 GLU A CA 1
ATOM 1891 C C . GLU A 1 231 ? 16.002 -11.070 -3.883 1.00 86.75 231 GLU A C 1
ATOM 1893 O O . GLU A 1 231 ? 16.339 -10.403 -2.908 1.00 86.75 231 GLU A O 1
ATOM 1898 N N . GLN A 1 232 ? 16.314 -10.692 -5.128 1.00 89.88 232 GLN A N 1
ATOM 1899 C CA . GLN A 1 232 ? 17.047 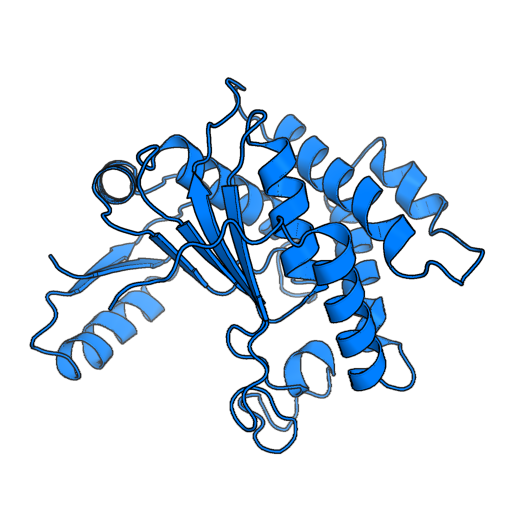-9.451 -5.413 1.00 89.88 232 GLN A CA 1
ATOM 1900 C C . GLN A 1 232 ? 16.293 -8.203 -4.929 1.00 89.88 232 GLN A C 1
ATOM 1902 O O . GLN A 1 232 ? 16.905 -7.298 -4.366 1.00 89.88 232 GLN A O 1
ATOM 1907 N N . LEU A 1 233 ? 14.973 -8.144 -5.125 1.00 91.69 233 LEU A N 1
ATOM 1908 C CA . LEU A 1 233 ? 14.146 -7.033 -4.644 1.00 91.69 233 LEU A CA 1
ATOM 1909 C C . LEU A 1 233 ? 14.026 -7.016 -3.114 1.00 91.69 233 LEU A C 1
ATOM 1911 O O . LEU A 1 233 ? 13.957 -5.936 -2.534 1.00 91.69 233 LEU A O 1
ATOM 1915 N N . LEU A 1 234 ? 14.030 -8.178 -2.453 1.00 90.75 234 LEU A N 1
ATOM 1916 C CA . LEU A 1 234 ? 14.096 -8.267 -0.991 1.00 90.75 234 LEU A CA 1
ATOM 1917 C C . LEU A 1 234 ? 15.426 -7.721 -0.465 1.00 90.75 234 LEU A C 1
ATOM 1919 O O . LEU A 1 234 ? 15.409 -6.945 0.488 1.00 90.75 234 LEU A O 1
ATOM 1923 N N . SER A 1 235 ? 16.550 -8.072 -1.101 1.00 90.56 235 SER A N 1
ATOM 1924 C CA . SER A 1 235 ? 17.860 -7.491 -0.779 1.00 90.56 235 SER A CA 1
ATOM 1925 C C . SER A 1 235 ? 17.869 -5.976 -0.975 1.00 90.56 235 SER A C 1
ATOM 1927 O O . SER A 1 235 ? 18.278 -5.256 -0.074 1.00 90.56 235 SER A O 1
ATOM 1929 N N . LEU A 1 236 ? 17.338 -5.482 -2.098 1.00 91.94 236 LEU A N 1
ATOM 1930 C CA . LEU A 1 236 ? 17.242 -4.043 -2.358 1.00 91.94 236 LEU A CA 1
ATOM 1931 C C . LEU A 1 236 ? 16.397 -3.319 -1.299 1.00 91.94 236 LEU A C 1
ATOM 1933 O O . LEU A 1 236 ? 16.790 -2.267 -0.801 1.00 91.94 236 LEU A O 1
ATOM 1937 N N . LEU A 1 237 ? 15.250 -3.893 -0.929 1.00 92.88 237 LEU A N 1
ATOM 1938 C CA . LEU A 1 237 ? 14.393 -3.358 0.125 1.00 92.88 237 LEU A CA 1
ATOM 1939 C C . LEU A 1 237 ? 15.158 -3.242 1.454 1.00 92.88 237 LEU A C 1
ATOM 1941 O O . LEU A 1 237 ? 15.076 -2.196 2.097 1.00 92.88 237 LEU A O 1
ATOM 1945 N N . THR A 1 238 ? 15.893 -4.281 1.863 1.00 91.00 238 THR A N 1
ATOM 1946 C CA . THR A 1 238 ? 16.656 -4.255 3.121 1.00 91.00 238 THR A CA 1
ATOM 1947 C C . THR A 1 238 ? 17.851 -3.309 3.064 1.00 91.00 238 THR A C 1
ATOM 1949 O O . THR A 1 238 ? 18.047 -2.552 4.009 1.00 91.00 238 THR A O 1
ATOM 1952 N N . ASP A 1 239 ? 18.597 -3.287 1.960 1.00 88.38 239 ASP A N 1
ATOM 1953 C CA . ASP A 1 239 ? 19.800 -2.458 1.815 1.00 88.38 239 ASP A CA 1
ATOM 1954 C C . ASP A 1 239 ? 19.471 -0.956 1.868 1.00 88.38 239 ASP A C 1
ATOM 1956 O O . ASP A 1 239 ? 20.214 -0.171 2.460 1.00 88.38 239 ASP A O 1
ATOM 1960 N N . ASP A 1 240 ? 18.335 -0.555 1.290 1.00 85.19 240 ASP A N 1
ATOM 1961 C CA . ASP A 1 240 ? 17.917 0.848 1.221 1.00 85.19 240 ASP A CA 1
ATOM 1962 C C . ASP A 1 240 ? 17.131 1.325 2.454 1.00 85.19 240 ASP A C 1
ATOM 1964 O O . ASP A 1 240 ? 17.106 2.526 2.743 1.00 85.19 240 ASP A O 1
ATOM 1968 N N . HIS A 1 241 ? 16.427 0.420 3.144 1.00 87.19 241 HIS A N 1
ATOM 1969 C CA . HIS A 1 241 ? 15.412 0.797 4.135 1.00 87.19 241 HIS A CA 1
ATOM 1970 C C . HIS A 1 241 ? 15.550 0.120 5.501 1.00 87.19 241 HIS A C 1
ATOM 1972 O O . HIS A 1 241 ? 14.731 0.379 6.384 1.00 87.19 241 HIS A O 1
ATOM 1978 N N . GLU A 1 242 ? 16.543 -0.736 5.743 1.00 84.88 242 GLU A N 1
ATOM 1979 C CA . GLU A 1 242 ? 16.778 -1.211 7.107 1.00 84.88 242 GLU A CA 1
ATOM 1980 C C . GLU A 1 242 ? 17.247 -0.033 7.982 1.00 84.88 242 GLU A C 1
ATOM 1982 O O . GLU A 1 242 ? 18.300 0.566 7.764 1.00 84.88 242 GLU A O 1
ATOM 1987 N N . GLN A 1 243 ? 16.447 0.332 8.989 1.00 83.94 243 GLN A N 1
ATOM 1988 C CA . GLN A 1 243 ? 16.924 1.216 10.050 1.00 83.94 243 GLN A CA 1
ATOM 1989 C C . GLN A 1 243 ? 17.855 0.411 10.954 1.00 83.94 243 GLN A C 1
ATOM 1991 O O . GLN A 1 243 ? 17.518 -0.716 11.324 1.00 83.94 243 GLN A O 1
ATOM 1996 N N . GLU A 1 244 ? 19.008 0.984 11.326 1.00 68.94 244 GLU A N 1
ATOM 1997 C CA . GLU A 1 244 ? 19.921 0.350 12.280 1.00 68.94 244 GLU A CA 1
ATOM 1998 C C . GLU A 1 244 ? 19.125 -0.179 13.474 1.00 68.94 244 GLU A C 1
ATOM 2000 O O . GLU A 1 244 ? 18.355 0.559 14.098 1.00 68.94 244 GLU A O 1
ATOM 2005 N N . LYS A 1 245 ? 19.304 -1.468 13.787 1.00 55.84 245 LYS A N 1
ATOM 2006 C CA . LYS A 1 245 ? 18.694 -2.080 14.965 1.00 55.84 245 LYS A CA 1
ATOM 2007 C C . LYS A 1 245 ? 19.202 -1.340 16.196 1.00 55.84 245 LYS A C 1
ATOM 2009 O O . LYS A 1 245 ? 20.237 -1.691 16.759 1.00 55.84 245 LYS A O 1
ATOM 2014 N N . SER A 1 246 ? 18.444 -0.358 16.678 1.00 44.59 246 SER A N 1
ATOM 2015 C CA . SER A 1 246 ? 18.489 -0.033 18.094 1.00 44.59 246 SER A CA 1
ATOM 2016 C C . SER A 1 246 ? 18.175 -1.344 18.800 1.00 44.59 246 SER A C 1
ATOM 2018 O O . SER A 1 246 ? 17.102 -1.902 18.574 1.00 44.59 246 SER A O 1
ATOM 2020 N N . LEU A 1 247 ? 19.151 -1.869 19.541 1.00 37.84 247 LEU A N 1
ATOM 2021 C CA . LEU A 1 247 ? 19.104 -3.100 20.327 1.00 37.84 247 LEU A CA 1
ATOM 2022 C C . LEU A 1 247 ? 17.964 -3.043 21.360 1.00 37.84 247 LEU A C 1
ATOM 2024 O O . LEU A 1 247 ? 18.196 -2.994 22.563 1.00 37.84 247 LEU A O 1
ATOM 2028 N N . TYR A 1 248 ? 16.714 -3.046 20.914 1.00 42.03 248 TYR A N 1
ATOM 2029 C CA . TYR A 1 248 ? 15.582 -3.373 21.749 1.00 42.03 248 TYR A CA 1
ATOM 2030 C C . TYR A 1 248 ? 15.558 -4.890 21.804 1.00 42.03 248 TYR A C 1
ATOM 2032 O O . TYR A 1 248 ? 14.952 -5.570 20.978 1.00 42.03 248 TYR A O 1
ATOM 2040 N N . GLN A 1 249 ? 16.290 -5.418 22.786 1.00 36.53 249 GLN A N 1
ATOM 2041 C CA . GLN A 1 249 ? 15.921 -6.683 23.393 1.00 36.53 249 GLN A CA 1
ATOM 2042 C C . GLN A 1 249 ? 14.432 -6.578 23.735 1.00 36.53 249 GLN A C 1
ATOM 2044 O O . GLN A 1 249 ? 14.045 -5.877 24.671 1.00 36.53 249 GLN A O 1
ATOM 2049 N N . LEU A 1 250 ? 13.593 -7.229 22.931 1.00 35.59 250 LEU A N 1
ATOM 2050 C CA . LEU A 1 250 ? 12.258 -7.623 23.347 1.00 35.59 250 LEU A CA 1
ATOM 2051 C C . LEU A 1 250 ? 12.467 -8.610 24.496 1.00 35.59 250 LEU A C 1
ATOM 2053 O O . LEU A 1 250 ? 12.599 -9.813 24.283 1.00 35.59 250 LEU A O 1
ATOM 2057 N N . ASN A 1 251 ? 12.600 -8.078 25.708 1.00 29.91 251 ASN A N 1
ATOM 2058 C CA . ASN A 1 251 ? 12.475 -8.872 26.916 1.00 29.91 251 ASN A CA 1
ATOM 2059 C C . ASN A 1 251 ? 10.995 -9.252 27.007 1.00 29.91 251 ASN A C 1
ATOM 2061 O O . ASN A 1 251 ? 10.167 -8.437 27.417 1.00 29.91 251 ASN A O 1
ATOM 2065 N N . TYR A 1 252 ? 10.687 -10.446 26.503 1.00 34.91 252 TYR A N 1
ATOM 2066 C CA . TYR A 1 252 ? 9.459 -11.169 26.812 1.00 34.91 252 TYR A CA 1
ATOM 2067 C C . TYR A 1 252 ? 9.420 -11.536 28.296 1.00 34.91 252 TYR A C 1
ATOM 2069 O O . TYR A 1 252 ? 10.491 -11.895 28.839 1.00 34.91 252 TYR A O 1
#

Sequence (252 aa):
MNYLGCDINKNDLRFNARVLQKRTPSIRQTYIYADVASSPPATAITKADCIIWRHPEFLSDHLETPKKLILDMGQILWNILEHKDSQTPLLITCYDPHEMMFVLELMQQFCEKGLKYHLCIDKQEGRASWKNPTIDSQDTDPLFNLNHHDQCQLLITQCQLKKINITQDKLLSALSRTFQIILPRMNPYERIKPSVLLENLNKPDLDTLREAVCYLNNQIREHSDPFIKREQLLSLLTDDHEQEKSLYQLNY